Protein AF-B3T924-F1 (afdb_monomer)

Secondary structure (DSSP, 8-state):
-HHHHHHHHHHHHHHHHT----HHHHHHHHHHHHHHHHTHHHHHHHHHTSS-GGGHHHHHHHHHHHHHHHHHHHGGG-HHHHHHHHHHHHHHHHHHHHHHHHTTSGGG--HHHHHHHTHHHHHHHHHHHHHHTTT-TTHHHHHHHHHHHHHHHHHHHHHHHHHHHHTS--SS-HHHHHHHHHT-HHHHHHHHHHHHHHHHHHHHHHHTTS-TT-TTHHHHHHHHHHHHHHHHHHHHHHHHH--HHHHHHTS--

Mean predicted aligned error: 3.92 Å

Foldseek 3Di:
DQLVVLLLLLVLLCVVVVHDDDVLLSCLLSVLLVLVVVLVVVVLCVLVVVDDPVCVVVSVVCVVVSNVSSLVSQCSLDDVLSVLVVVLVVQLVQLSVLQSVCLVPVLPDDPVSPVSNLSNQLSSQLSSQLCSNSVDPDRSNLRSLLRSLLSSLLQLLVQLVVCLVVLARDPPHQLLVQCSVVVASLRSNVVSLVVSVVSLVRSVVSLVPDDPPRPCSVVSVVVSVVSNVSSVVSNVVSVVSVSRVSHSVRRDD

Nearest PDB structures (foldseek):
  3rmg-assembly1_B  TM=6.856E-01  e=8.624E-03  Bacteroides thetaiotaomicron
  3oyr-assembly1_A  TM=6.892E-01  e=1.115E-02  Caulobacter vibrioides
  3tc1-assembly1_B  TM=7.645E-01  e=4.209E-02  Helicobacter pylori NCTC 11637 = CCUG 17874 = ATCC 43504 = JCM 12093
  3tc1-assembly1_A  TM=6.439E-01  e=3.118E-02  Helicobacter pylori NCTC 11637 = CCUG 17874 = ATCC 43504 = JCM 12093
  4ry2-assembly1_B  TM=1.514E-01  e=4.686E+00  Acetivibrio thermocellus ATCC 27405

Radius of gyration: 18.97 Å; Cα contacts (8 Å, |Δi|>4): 339; chains: 1; bounding box: 40×40×53 Å

Organism: NCBI:txid455596

pLDDT: mean 93.23, std 6.84, range [60.03, 98.62]

Sequence (253 aa):
MTFPVFNALFDASTEYFHDDEDPKLREDIVDGHIIAIDLSEPMDRIVDKDEDLDYLDDYKLMNPYILKLARDKIAKGGEEVLKQFENGFKDARVGQYLDTKLKQNPTAITEKELDESYKKYRSVMGTAGSNMALSREPLGEVFRIGMGKASESVGCGNEIEDSIRDKAVKIPSWPLYYSLSTNDVRKGFELTMERSEMYLNDARKALERLPENFSHRAFLEFLFLTVEHYSEFWYKRLQKENIWSDLTSKLPK

Structure (mmCIF, N/CA/C/O backbone):
data_AF-B3T924-F1
#
_entry.id   AF-B3T924-F1
#
loop_
_atom_site.group_PDB
_atom_site.id
_atom_site.type_symbol
_atom_site.label_atom_id
_atom_site.label_alt_id
_atom_site.label_comp_id
_atom_site.label_asym_id
_atom_site.label_entity_id
_atom_site.label_seq_id
_atom_site.pdbx_PDB_ins_code
_atom_site.Cartn_x
_atom_site.Cartn_y
_atom_site.Cartn_z
_atom_site.occupancy
_atom_site.B_iso_or_equiv
_atom_site.auth_seq_id
_atom_site.auth_comp_id
_atom_site.auth_asym_id
_atom_site.auth_atom_id
_atom_site.pdbx_PDB_model_num
ATOM 1 N N . MET A 1 1 ? -5.867 4.339 -8.866 1.00 60.03 1 MET A N 1
ATOM 2 C CA . MET A 1 1 ? -4.768 5.329 -9.018 1.00 60.03 1 MET A CA 1
ATOM 3 C C . MET A 1 1 ? -3.471 4.709 -9.538 1.00 60.03 1 MET A C 1
ATOM 5 O O . MET A 1 1 ? -2.690 5.409 -10.162 1.00 60.03 1 MET A O 1
ATOM 9 N N . THR A 1 2 ? -3.247 3.413 -9.331 1.00 81.12 2 THR A N 1
ATOM 10 C CA . THR A 1 2 ? -1.964 2.737 -9.568 1.00 81.12 2 THR A CA 1
ATOM 11 C C . THR A 1 2 ? -1.528 2.664 -11.037 1.00 81.12 2 THR A C 1
ATOM 13 O O . THR A 1 2 ? -0.375 2.950 -11.342 1.00 81.12 2 THR A O 1
ATOM 16 N N . PHE A 1 3 ? -2.446 2.371 -11.964 1.00 87.62 3 PHE A N 1
ATOM 17 C CA . PHE A 1 3 ? -2.132 2.225 -13.394 1.00 87.62 3 PHE A CA 1
ATOM 18 C C . PHE A 1 3 ? -1.456 3.459 -14.039 1.00 87.62 3 PHE A C 1
ATOM 20 O O . PHE A 1 3 ? -0.371 3.304 -14.606 1.00 87.62 3 PHE A O 1
ATOM 27 N N . PRO A 1 4 ? -2.011 4.690 -13.954 1.00 89.88 4 PRO A N 1
ATOM 28 C CA . PRO A 1 4 ? -1.352 5.866 -14.530 1.00 89.88 4 PRO A CA 1
ATOM 29 C C . PRO A 1 4 ? -0.030 6.215 -13.831 1.00 89.88 4 PRO A C 1
ATOM 31 O O . PRO A 1 4 ? 0.886 6.701 -14.485 1.00 89.88 4 PRO A O 1
ATOM 34 N N . VAL A 1 5 ? 0.100 5.932 -12.528 1.00 94.19 5 VAL A N 1
ATOM 35 C CA . VAL A 1 5 ? 1.347 6.163 -11.780 1.00 94.19 5 VAL A CA 1
ATOM 36 C C . VAL A 1 5 ? 2.455 5.235 -12.265 1.00 94.19 5 VAL A C 1
ATOM 38 O O . VAL A 1 5 ? 3.567 5.692 -12.498 1.00 94.19 5 VAL A O 1
ATOM 41 N N . PHE A 1 6 ? 2.165 3.949 -12.456 1.00 96.94 6 PHE A N 1
ATOM 42 C CA . PHE A 1 6 ? 3.163 2.981 -12.911 1.00 96.94 6 PHE A CA 1
ATOM 43 C C . PHE A 1 6 ? 3.637 3.250 -14.338 1.00 96.94 6 PHE A C 1
ATOM 45 O O . PHE A 1 6 ? 4.838 3.195 -14.581 1.00 96.94 6 PHE A O 1
ATOM 52 N N . ASN A 1 7 ? 2.734 3.639 -15.244 1.00 96.31 7 ASN A N 1
ATOM 53 C CA . ASN A 1 7 ? 3.139 4.094 -16.576 1.00 96.31 7 ASN A CA 1
ATOM 54 C C . ASN A 1 7 ? 4.069 5.312 -16.487 1.00 96.31 7 ASN A C 1
ATOM 56 O O . ASN A 1 7 ? 5.156 5.276 -17.050 1.00 96.31 7 ASN A O 1
ATOM 60 N N . ALA A 1 8 ? 3.698 6.339 -15.715 1.00 95.81 8 ALA A N 1
ATOM 61 C CA . ALA A 1 8 ? 4.522 7.538 -15.562 1.00 95.81 8 ALA A CA 1
ATOM 62 C C . ALA A 1 8 ? 5.900 7.241 -14.946 1.00 95.81 8 ALA A C 1
ATOM 64 O O . ALA A 1 8 ? 6.899 7.800 -15.383 1.00 95.81 8 ALA A O 1
ATOM 65 N N . LEU A 1 9 ? 5.978 6.355 -13.946 1.00 96.94 9 LEU A N 1
ATOM 66 C CA . LEU A 1 9 ? 7.252 5.935 -13.352 1.00 96.94 9 LEU A CA 1
ATOM 67 C C . LEU A 1 9 ? 8.136 5.183 -14.352 1.00 96.94 9 LEU A C 1
ATOM 69 O O . LEU A 1 9 ? 9.344 5.417 -14.383 1.00 96.94 9 LEU A O 1
ATOM 73 N N . PHE A 1 10 ? 7.543 4.290 -15.148 1.00 97.81 10 PHE A N 1
ATOM 74 C CA . PHE A 1 10 ? 8.271 3.532 -16.159 1.00 97.81 10 PHE A CA 1
ATOM 75 C C . PHE A 1 10 ? 8.788 4.458 -17.260 1.00 97.81 10 PHE A C 1
ATOM 77 O O . PHE A 1 10 ? 9.986 4.470 -17.526 1.00 97.81 10 PHE A O 1
ATOM 84 N N . ASP A 1 11 ? 7.916 5.299 -17.819 1.00 96.50 11 ASP A N 1
ATOM 85 C CA . ASP A 1 11 ? 8.265 6.262 -18.868 1.00 96.50 11 ASP A CA 1
ATOM 86 C C . ASP A 1 11 ? 9.374 7.218 -18.390 1.00 96.50 11 ASP A C 1
ATOM 88 O O . ASP A 1 11 ? 10.369 7.424 -19.087 1.00 96.50 11 ASP A O 1
ATOM 92 N N . ALA A 1 12 ? 9.273 7.723 -17.155 1.00 96.00 12 ALA A N 1
ATOM 93 C CA . ALA A 1 12 ? 10.309 8.559 -16.550 1.00 96.00 12 ALA A CA 1
ATOM 94 C C . ALA A 1 12 ? 11.650 7.831 -16.389 1.00 96.00 12 ALA A C 1
ATOM 96 O O . ALA A 1 12 ? 12.714 8.438 -16.525 1.00 96.00 12 ALA A O 1
ATOM 97 N N . SER A 1 13 ? 11.613 6.534 -16.069 1.00 97.00 13 SER A N 1
ATOM 98 C CA . SER A 1 13 ? 12.821 5.721 -15.969 1.00 97.00 13 SER A CA 1
ATOM 99 C C . SER A 1 13 ? 13.455 5.485 -17.335 1.00 97.00 13 SER A C 1
ATOM 101 O O . SER A 1 13 ? 14.671 5.615 -17.452 1.00 97.00 13 SER A O 1
ATOM 103 N N . THR A 1 14 ? 12.662 5.130 -18.346 1.00 96.69 14 THR A N 1
ATOM 104 C CA . THR A 1 14 ? 13.125 4.934 -19.728 1.00 96.69 14 THR A CA 1
ATOM 105 C C . THR A 1 14 ? 13.798 6.202 -20.249 1.00 96.69 14 THR A C 1
ATOM 107 O O . THR A 1 14 ? 14.912 6.135 -20.767 1.00 96.69 14 THR A O 1
ATOM 110 N N . GLU A 1 15 ? 13.184 7.369 -20.026 1.00 96.12 15 GLU A N 1
ATOM 111 C CA . GLU A 1 15 ? 13.752 8.664 -20.415 1.00 96.12 15 GLU A CA 1
ATOM 112 C C . GLU A 1 15 ? 15.084 8.945 -19.703 1.00 96.12 15 GLU A C 1
ATOM 114 O O . GLU A 1 15 ? 16.066 9.321 -20.346 1.00 96.12 15 GLU A O 1
ATOM 119 N N . TYR A 1 16 ? 15.140 8.731 -18.384 1.00 96.38 16 TYR A N 1
ATOM 120 C CA . TYR A 1 16 ? 16.335 8.999 -17.582 1.00 96.38 16 TYR A CA 1
ATOM 121 C C . TYR A 1 16 ? 17.533 8.122 -17.969 1.00 96.38 16 TYR A C 1
ATOM 123 O O . TYR A 1 16 ? 18.660 8.615 -18.022 1.00 96.38 16 TYR A O 1
ATOM 131 N N . PHE A 1 17 ? 17.307 6.830 -18.226 1.00 96.25 17 PHE A N 1
ATOM 132 C CA . PHE A 1 17 ? 18.373 5.900 -18.612 1.00 96.25 17 PHE A CA 1
ATOM 133 C C . PHE A 1 17 ? 18.681 5.909 -20.113 1.00 96.25 17 PHE A C 1
ATOM 135 O O . PHE A 1 17 ? 19.625 5.238 -20.528 1.00 96.25 17 PHE A O 1
ATOM 142 N N . HIS A 1 18 ? 17.945 6.697 -20.906 1.00 95.38 18 HIS A N 1
ATOM 143 C CA . HIS A 1 18 ? 18.055 6.739 -22.364 1.00 95.38 18 HIS A CA 1
ATOM 144 C C . HIS A 1 18 ? 17.857 5.362 -23.014 1.00 95.38 18 HIS A C 1
ATOM 146 O O . HIS A 1 18 ? 18.567 5.009 -23.956 1.00 95.38 18 HIS A O 1
ATOM 152 N N . ASP A 1 19 ? 16.915 4.578 -22.488 1.00 95.19 19 ASP A N 1
ATOM 153 C CA . ASP A 1 19 ? 16.558 3.301 -23.099 1.00 95.19 19 ASP A CA 1
ATOM 154 C C . ASP A 1 19 ? 15.730 3.530 -24.370 1.00 95.19 19 ASP A C 1
ATOM 156 O O . ASP A 1 19 ? 15.009 4.524 -24.494 1.00 95.19 19 ASP A O 1
ATOM 160 N N . ASP A 1 20 ? 15.789 2.572 -25.293 1.00 93.81 20 ASP A N 1
ATOM 161 C CA . ASP A 1 20 ? 14.860 2.533 -26.417 1.00 93.81 20 ASP A CA 1
ATOM 162 C C . ASP A 1 20 ? 13.425 2.338 -25.906 1.00 93.81 20 ASP A C 1
ATOM 164 O O . ASP A 1 20 ? 13.170 1.569 -24.972 1.00 93.81 20 ASP A O 1
ATOM 168 N N . GLU A 1 21 ? 12.466 3.013 -26.541 1.00 91.44 21 GLU A N 1
ATOM 169 C CA . GLU A 1 21 ? 11.057 2.807 -26.228 1.00 91.44 21 GLU A CA 1
ATOM 170 C C . GLU A 1 21 ? 10.650 1.364 -26.555 1.00 91.44 21 GLU A C 1
ATOM 172 O O . GLU A 1 21 ? 10.608 0.955 -27.718 1.00 91.44 21 GLU A O 1
ATOM 177 N N . ASP A 1 22 ? 10.281 0.607 -25.522 1.00 95.00 22 ASP A N 1
ATOM 178 C CA . ASP A 1 22 ? 9.656 -0.707 -25.650 1.00 95.00 22 ASP A CA 1
ATOM 179 C C . ASP A 1 22 ? 8.257 -0.676 -25.011 1.00 95.00 22 ASP A C 1
ATOM 181 O O . ASP A 1 22 ? 8.082 -0.989 -23.824 1.00 95.00 22 ASP A O 1
ATOM 185 N N . PRO A 1 23 ? 7.222 -0.297 -25.790 1.00 95.69 23 PRO A N 1
ATOM 186 C CA . PRO A 1 23 ? 5.853 -0.243 -25.297 1.00 95.69 23 PRO A CA 1
ATOM 187 C C . PRO A 1 23 ? 5.360 -1.589 -24.768 1.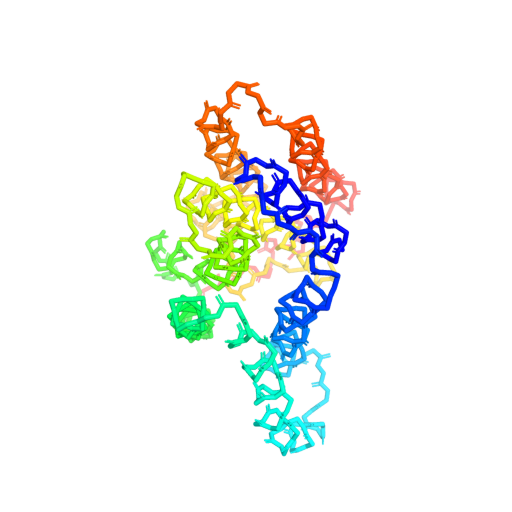00 95.69 23 PRO A C 1
ATOM 189 O O . PRO A 1 23 ? 4.501 -1.607 -23.884 1.00 95.69 23 PRO A O 1
ATOM 192 N N . LYS A 1 24 ? 5.884 -2.707 -25.295 1.00 97.62 24 LYS A N 1
ATOM 193 C CA . LYS A 1 24 ? 5.437 -4.035 -24.883 1.00 97.62 24 LYS A CA 1
ATOM 194 C C . LYS A 1 24 ? 6.033 -4.423 -23.540 1.00 97.62 24 LYS A C 1
ATOM 196 O O . LYS A 1 24 ? 5.309 -4.945 -22.695 1.00 97.62 24 LYS A O 1
ATOM 201 N N . LEU A 1 25 ? 7.313 -4.128 -23.321 1.00 97.94 25 LEU A N 1
ATOM 202 C CA . LEU A 1 25 ? 7.944 -4.316 -22.020 1.00 97.94 25 LEU A CA 1
ATOM 203 C C . LEU A 1 25 ? 7.253 -3.472 -20.946 1.00 97.94 25 LEU A C 1
ATOM 205 O O . LEU A 1 25 ? 6.949 -3.994 -19.875 1.00 97.94 25 LEU A O 1
ATOM 209 N N . ARG A 1 26 ? 6.948 -2.201 -21.241 1.00 97.62 26 ARG A N 1
ATOM 210 C CA . ARG A 1 26 ? 6.182 -1.344 -20.325 1.00 97.62 26 ARG A CA 1
ATOM 211 C C . ARG A 1 26 ? 4.833 -1.966 -19.975 1.00 97.62 26 ARG A C 1
ATOM 213 O O . ARG A 1 26 ? 4.515 -2.090 -18.797 1.00 97.62 26 ARG A O 1
ATOM 220 N N . GLU A 1 27 ? 4.056 -2.363 -20.986 1.00 97.81 27 GLU A N 1
ATOM 221 C CA . GLU A 1 27 ? 2.753 -3.014 -20.798 1.00 97.81 27 GLU A CA 1
ATOM 222 C C . GLU A 1 27 ? 2.885 -4.263 -19.918 1.00 97.81 27 GLU A C 1
ATOM 224 O O . GLU A 1 27 ? 2.158 -4.410 -18.941 1.00 97.81 27 GLU A O 1
ATOM 229 N N . ASP A 1 28 ? 3.841 -5.147 -20.210 1.00 98.19 28 ASP A N 1
ATOM 230 C CA . ASP A 1 28 ? 4.028 -6.373 -19.438 1.00 98.19 28 ASP A CA 1
ATOM 231 C C . ASP A 1 28 ? 4.411 -6.082 -17.980 1.00 98.19 28 ASP A C 1
ATOM 233 O O . ASP A 1 28 ? 3.836 -6.676 -17.069 1.00 98.19 28 ASP A O 1
ATOM 237 N N . ILE A 1 29 ? 5.313 -5.134 -17.727 1.00 98.12 29 ILE A N 1
ATOM 238 C CA . ILE A 1 29 ? 5.737 -4.797 -16.364 1.00 98.12 29 ILE A CA 1
ATOM 239 C C . ILE A 1 29 ? 4.610 -4.133 -15.572 1.00 98.12 29 ILE A C 1
ATOM 241 O O . ILE A 1 29 ? 4.337 -4.549 -14.443 1.00 98.12 29 ILE A O 1
ATOM 245 N N . VAL A 1 30 ? 3.935 -3.140 -16.153 1.00 97.81 30 VAL A N 1
ATOM 246 C CA . VAL A 1 30 ? 2.827 -2.438 -15.496 1.00 97.81 30 VAL A CA 1
ATOM 247 C C . VAL A 1 30 ? 1.677 -3.406 -15.225 1.00 97.81 30 VAL A C 1
ATOM 249 O O . VAL A 1 30 ? 1.266 -3.546 -14.072 1.00 97.81 30 VAL A O 1
ATOM 252 N N . ASP A 1 31 ? 1.200 -4.123 -16.243 1.00 96.88 31 ASP A N 1
ATOM 253 C CA . ASP A 1 31 ? 0.077 -5.053 -16.100 1.00 96.88 31 ASP A CA 1
ATOM 254 C C . ASP A 1 31 ? 0.396 -6.172 -15.116 1.00 96.88 31 ASP A C 1
ATOM 256 O O . ASP A 1 31 ? -0.455 -6.555 -14.319 1.00 96.88 31 ASP A O 1
ATOM 260 N N . GLY A 1 32 ? 1.619 -6.706 -15.152 1.00 96.94 32 GLY A N 1
ATOM 261 C CA . GLY A 1 32 ? 2.029 -7.778 -14.255 1.00 96.94 32 GLY A CA 1
ATOM 262 C C . GLY A 1 32 ? 1.889 -7.382 -12.783 1.00 96.94 32 GLY A C 1
ATOM 263 O O . GLY A 1 32 ? 1.343 -8.151 -11.990 1.00 96.94 32 GLY A O 1
ATOM 264 N N . HIS A 1 33 ? 2.308 -6.164 -12.421 1.00 96.50 33 HIS A N 1
ATOM 265 C CA . HIS A 1 33 ? 2.125 -5.650 -11.059 1.00 96.50 33 HIS A CA 1
ATOM 266 C C . HIS A 1 33 ? 0.673 -5.312 -10.742 1.00 96.50 33 HIS A C 1
ATOM 268 O O . HIS A 1 33 ? 0.228 -5.617 -9.641 1.00 96.50 33 HIS A O 1
ATOM 274 N N . ILE A 1 34 ? -0.080 -4.736 -11.682 1.00 95.12 34 ILE A N 1
ATOM 275 C CA . ILE A 1 34 ? -1.506 -4.436 -11.478 1.00 95.12 34 ILE A CA 1
ATOM 276 C C . ILE A 1 34 ? -2.293 -5.718 -11.207 1.00 95.12 34 ILE A C 1
ATOM 278 O O . ILE A 1 34 ? -2.992 -5.795 -10.206 1.00 95.12 34 ILE A O 1
ATOM 282 N N . ILE A 1 35 ? -2.086 -6.767 -12.008 1.00 93.44 35 ILE A N 1
ATOM 283 C CA . ILE A 1 35 ? -2.708 -8.079 -11.793 1.00 93.44 35 ILE A CA 1
ATOM 284 C C . ILE A 1 35 ? -2.365 -8.621 -10.398 1.00 93.44 35 ILE A C 1
ATOM 286 O O . ILE A 1 35 ? -3.243 -9.114 -9.694 1.00 93.44 35 ILE A O 1
ATOM 290 N N . ALA A 1 36 ? -1.099 -8.547 -9.978 1.00 91.50 36 ALA A N 1
ATOM 291 C CA . ALA A 1 36 ? -0.693 -9.045 -8.665 1.00 91.50 36 ALA A CA 1
ATOM 292 C C . ALA A 1 36 ? -1.311 -8.248 -7.501 1.00 91.50 36 ALA A C 1
ATOM 294 O O . ALA A 1 36 ? -1.650 -8.838 -6.474 1.00 91.50 36 ALA A O 1
ATOM 295 N N . ILE A 1 37 ? -1.455 -6.931 -7.661 1.00 89.75 37 ILE A N 1
ATOM 296 C CA . ILE A 1 37 ? -2.087 -6.039 -6.684 1.00 89.75 37 ILE A CA 1
ATOM 297 C C . ILE A 1 37 ? -3.586 -6.324 -6.602 1.00 89.75 37 ILE A C 1
ATOM 299 O O . ILE A 1 37 ? -4.094 -6.567 -5.510 1.00 89.75 37 ILE A O 1
ATOM 303 N N . ASP A 1 38 ? -4.274 -6.385 -7.738 1.00 86.69 38 ASP A N 1
ATOM 304 C CA . ASP A 1 38 ? -5.719 -6.617 -7.802 1.00 86.69 38 ASP A CA 1
ATOM 305 C C . ASP A 1 38 ? -6.097 -8.012 -7.282 1.00 86.69 38 ASP A C 1
ATOM 307 O O . ASP A 1 38 ? -7.174 -8.203 -6.730 1.00 86.69 38 ASP A O 1
ATOM 311 N N . LEU A 1 39 ? -5.198 -8.998 -7.380 1.00 83.44 39 LEU A N 1
ATOM 312 C CA . LEU A 1 39 ? -5.382 -10.305 -6.739 1.00 83.44 39 LEU A CA 1
ATOM 313 C C . LEU A 1 39 ? -5.341 -10.262 -5.205 1.00 83.44 39 LEU A C 1
ATOM 315 O O . LEU A 1 39 ? -5.860 -11.172 -4.554 1.00 83.44 39 LEU A O 1
ATOM 319 N N . SER A 1 40 ? -4.670 -9.269 -4.621 1.00 77.19 40 SER A N 1
ATOM 320 C CA . SER A 1 40 ? -4.494 -9.185 -3.169 1.00 77.19 40 SER A CA 1
ATOM 321 C C . SER A 1 40 ? -5.764 -8.724 -2.450 1.00 77.19 40 SER A C 1
ATOM 323 O O . SER A 1 40 ? -6.037 -9.202 -1.351 1.00 77.19 40 SER A O 1
ATOM 325 N N . GLU A 1 41 ? -6.576 -7.878 -3.087 1.00 75.62 41 GLU A N 1
ATOM 326 C CA . GLU A 1 41 ? -7.759 -7.261 -2.480 1.00 75.62 41 GLU A CA 1
ATOM 327 C C . GLU A 1 41 ? -8.909 -8.257 -2.222 1.00 75.62 41 GLU A C 1
ATOM 329 O O . GLU A 1 41 ? -9.355 -8.336 -1.077 1.00 75.62 41 GLU A O 1
ATOM 334 N N . PRO A 1 42 ? -9.367 -9.090 -3.182 1.00 74.50 42 PRO A N 1
ATOM 335 C CA . PRO A 1 42 ? -10.415 -10.079 -2.909 1.00 74.50 42 PRO A CA 1
ATOM 336 C C . PRO A 1 42 ? -10.008 -11.083 -1.828 1.00 74.50 42 PRO A C 1
ATOM 338 O O . PRO A 1 42 ? -10.816 -11.502 -1.002 1.00 74.50 42 PRO A O 1
ATOM 341 N N . MET A 1 43 ? -8.723 -11.445 -1.788 1.00 70.06 43 MET A N 1
ATOM 342 C CA . MET A 1 43 ? -8.201 -12.336 -0.755 1.00 70.06 43 MET A CA 1
ATOM 343 C C . MET A 1 43 ? -8.241 -11.697 0.634 1.00 70.06 43 MET A C 1
ATOM 345 O O . MET A 1 43 ? -8.565 -12.392 1.597 1.00 70.06 43 MET A O 1
ATOM 349 N N . ASP A 1 44 ? -7.934 -10.403 0.742 1.00 74.25 44 ASP A N 1
ATOM 350 C CA . ASP A 1 44 ? -8.055 -9.649 1.993 1.00 74.25 44 ASP A CA 1
ATOM 351 C C . ASP A 1 44 ? -9.524 -9.558 2.431 1.00 74.25 44 ASP A C 1
ATOM 353 O O . ASP A 1 44 ? -9.850 -9.911 3.561 1.00 74.25 44 ASP A O 1
ATOM 357 N N . ARG A 1 45 ? -10.437 -9.233 1.504 1.00 73.81 45 ARG A N 1
ATOM 358 C CA . ARG A 1 45 ? -11.883 -9.120 1.769 1.00 73.81 45 ARG A CA 1
ATOM 359 C C . ARG A 1 45 ? -12.511 -10.426 2.251 1.00 73.81 45 ARG A C 1
ATOM 361 O O . ARG A 1 45 ? -13.327 -10.408 3.170 1.00 73.81 45 ARG A O 1
ATOM 368 N N . ILE A 1 46 ? -12.120 -11.573 1.695 1.00 71.94 46 ILE A N 1
ATOM 369 C CA . ILE A 1 46 ? -12.616 -12.875 2.171 1.00 71.94 46 ILE A CA 1
ATOM 370 C C . ILE A 1 46 ? -12.063 -13.205 3.564 1.00 71.94 46 ILE A C 1
ATOM 372 O O . ILE A 1 46 ? -12.790 -13.729 4.411 1.00 71.94 46 ILE A O 1
ATOM 376 N N . VAL A 1 47 ? -10.790 -12.890 3.831 1.00 73.19 47 VAL A N 1
ATOM 377 C CA . VAL A 1 47 ? -10.186 -13.074 5.165 1.00 73.19 47 VAL A CA 1
ATOM 378 C C . VAL A 1 47 ? -10.865 -12.175 6.204 1.00 73.19 47 VAL A C 1
ATOM 380 O O . VAL A 1 47 ? -11.127 -12.631 7.321 1.00 73.19 47 VAL A O 1
ATOM 383 N N . ASP A 1 48 ? -11.222 -10.952 5.814 1.00 69.94 48 ASP A N 1
ATOM 384 C CA . ASP A 1 48 ? -11.916 -9.971 6.652 1.00 69.94 48 ASP A CA 1
ATOM 385 C C . ASP A 1 48 ? -13.432 -10.217 6.752 1.00 69.94 48 ASP A C 1
ATOM 387 O O . ASP A 1 48 ? -14.092 -9.620 7.602 1.00 69.94 48 ASP A O 1
ATOM 391 N N . LYS A 1 49 ? -13.958 -11.205 6.008 1.00 73.06 49 LYS A N 1
ATOM 392 C CA . LYS A 1 49 ? -15.386 -11.580 5.926 1.00 73.06 49 LYS A CA 1
ATOM 393 C C . LYS A 1 49 ? -16.280 -10.482 5.338 1.00 73.06 49 LYS A C 1
ATOM 395 O O . LYS A 1 49 ? -17.479 -10.449 5.613 1.00 73.06 49 LYS A O 1
ATOM 400 N N . ASP A 1 50 ? -15.695 -9.626 4.508 1.00 68.88 50 ASP A N 1
ATOM 401 C CA . ASP A 1 50 ? -16.381 -8.582 3.743 1.00 68.88 50 ASP A CA 1
ATOM 402 C C . ASP A 1 50 ? -16.994 -9.121 2.437 1.00 68.88 50 ASP A C 1
ATOM 404 O O . ASP A 1 50 ? -17.795 -8.447 1.785 1.00 68.88 50 ASP A O 1
ATOM 408 N N . GLU A 1 51 ? -16.604 -10.328 2.029 1.00 72.88 51 GLU A N 1
ATOM 409 C CA . GLU A 1 51 ? -17.088 -11.033 0.842 1.00 72.88 51 GLU A CA 1
ATOM 410 C C . GLU A 1 51 ? -17.497 -12.468 1.196 1.00 72.88 51 GLU A C 1
ATOM 412 O O . GLU A 1 51 ? -17.023 -13.034 2.186 1.00 72.88 51 GLU A O 1
ATOM 417 N N . ASP A 1 52 ? -18.422 -13.038 0.417 1.00 71.62 52 ASP A N 1
ATOM 418 C CA . ASP A 1 52 ? -18.994 -14.351 0.714 1.00 71.62 52 ASP A CA 1
ATOM 419 C C . ASP A 1 52 ? -17.921 -15.449 0.657 1.00 71.62 52 ASP A C 1
ATOM 421 O O . ASP A 1 52 ? -17.120 -15.525 -0.280 1.00 71.62 52 ASP A O 1
ATOM 425 N N . LEU A 1 53 ? -17.942 -16.333 1.657 1.00 77.12 53 LEU A N 1
ATOM 426 C CA . LEU A 1 53 ? -17.079 -17.509 1.706 1.00 77.12 53 LEU A CA 1
ATOM 427 C C . LEU A 1 53 ? -17.325 -18.437 0.511 1.00 77.12 53 LEU A C 1
ATOM 429 O O . LEU A 1 53 ? -16.413 -19.178 0.145 1.00 77.12 53 LEU A O 1
ATOM 433 N N . ASP A 1 54 ? -18.501 -18.363 -0.115 1.00 81.81 54 ASP A N 1
A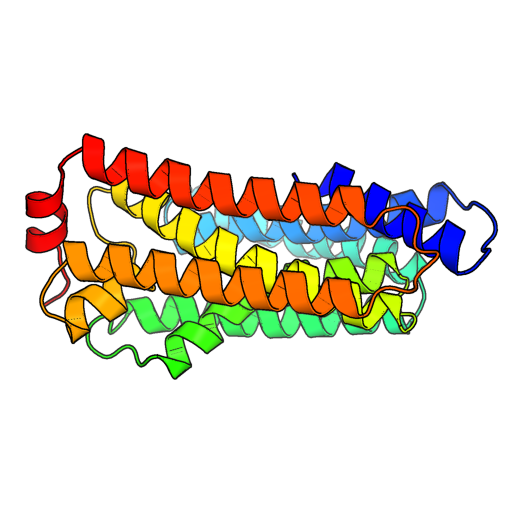TOM 434 C CA . ASP A 1 54 ? -18.850 -19.128 -1.313 1.00 81.81 54 ASP A CA 1
ATOM 435 C C . ASP A 1 54 ? -17.896 -18.863 -2.496 1.00 81.81 54 ASP A C 1
ATOM 437 O O . ASP A 1 54 ? -17.653 -19.765 -3.297 1.00 81.81 54 ASP A O 1
ATOM 441 N N . TYR A 1 55 ? -17.269 -17.681 -2.579 1.00 78.12 55 TYR A N 1
ATOM 442 C CA . TYR A 1 55 ? -16.285 -17.374 -3.629 1.00 78.12 55 TYR A CA 1
ATOM 443 C C . TYR A 1 55 ? -14.871 -17.888 -3.321 1.00 78.12 55 TYR A C 1
ATOM 445 O O . TYR A 1 55 ? -14.005 -17.908 -4.200 1.00 78.12 55 TYR A O 1
ATOM 453 N N . LEU A 1 56 ? -14.590 -18.312 -2.082 1.00 77.31 56 LEU A N 1
ATOM 454 C CA . LEU A 1 56 ? -13.234 -18.653 -1.642 1.00 77.31 56 LEU A CA 1
ATOM 455 C C . LEU A 1 56 ? -12.613 -19.791 -2.461 1.00 77.31 56 LEU A C 1
ATOM 457 O O . LEU A 1 56 ? -11.404 -19.781 -2.712 1.00 77.31 56 LEU A O 1
ATOM 461 N N . ASP A 1 57 ? -13.410 -20.777 -2.861 1.00 81.50 57 ASP A N 1
ATOM 462 C CA . ASP A 1 57 ? -12.911 -21.914 -3.633 1.00 81.50 57 ASP A CA 1
ATOM 463 C C . ASP A 1 57 ? -12.598 -21.529 -5.086 1.00 81.50 57 ASP A C 1
ATOM 465 O O . ASP A 1 57 ? -11.566 -21.958 -5.613 1.00 81.50 57 ASP A O 1
ATOM 469 N N . ASP A 1 58 ? -13.388 -20.634 -5.684 1.00 82.81 58 ASP A N 1
ATOM 470 C CA . ASP A 1 58 ? -13.113 -20.072 -7.010 1.00 82.81 58 ASP A CA 1
ATOM 471 C C . ASP A 1 58 ? -11.808 -19.263 -7.002 1.00 82.81 58 ASP A C 1
ATOM 473 O O . ASP A 1 58 ? -10.928 -19.476 -7.843 1.00 82.81 58 ASP A O 1
ATOM 477 N N . TYR A 1 59 ? -11.610 -18.407 -5.992 1.00 79.69 59 TYR A N 1
ATOM 478 C CA . TYR A 1 59 ? -10.361 -17.659 -5.838 1.00 79.69 59 TYR A CA 1
ATOM 479 C C . TYR A 1 59 ? -9.164 -18.580 -5.598 1.00 79.69 59 TYR A C 1
ATOM 481 O O . TYR A 1 59 ? -8.131 -18.431 -6.251 1.00 79.69 59 TYR A O 1
ATOM 489 N N . LYS A 1 60 ? -9.274 -19.585 -4.719 1.00 80.81 60 LYS A N 1
ATOM 490 C CA . LYS A 1 60 ? -8.194 -20.570 -4.517 1.00 80.81 60 LYS A CA 1
ATOM 491 C C . LYS A 1 60 ? -7.828 -21.297 -5.808 1.00 80.81 60 LYS A C 1
ATOM 493 O O . LYS A 1 60 ? -6.648 -21.587 -6.014 1.00 80.81 60 LYS A O 1
ATOM 498 N N . LEU A 1 61 ? -8.814 -21.594 -6.655 1.00 84.69 61 LEU A N 1
ATOM 499 C CA . LEU A 1 61 ? -8.596 -22.256 -7.933 1.00 84.69 61 LEU A CA 1
ATOM 500 C C . LEU A 1 61 ? -7.911 -21.327 -8.943 1.00 84.69 61 LEU A C 1
ATOM 502 O O . LEU A 1 61 ? -6.963 -21.751 -9.602 1.00 84.69 61 LEU A O 1
ATOM 506 N N . MET A 1 62 ? -8.362 -20.076 -9.065 1.00 85.06 62 MET A N 1
ATOM 507 C CA . MET A 1 62 ? -7.890 -19.128 -10.082 1.00 85.06 62 MET A CA 1
ATOM 508 C C . MET A 1 62 ? -6.565 -18.447 -9.714 1.00 85.06 62 MET A C 1
ATOM 510 O O . MET A 1 62 ? -5.717 -18.239 -10.586 1.00 85.06 62 MET A O 1
ATOM 514 N N . ASN A 1 63 ? -6.344 -18.142 -8.434 1.00 84.56 63 ASN A N 1
ATOM 515 C CA . ASN A 1 63 ? -5.203 -17.349 -7.969 1.00 84.56 63 ASN A CA 1
ATOM 516 C C . ASN A 1 63 ? -3.836 -17.893 -8.400 1.00 84.56 63 ASN A C 1
ATOM 518 O O . ASN A 1 63 ? -3.014 -17.092 -8.847 1.00 84.56 63 ASN A O 1
ATOM 522 N N . PRO A 1 64 ? -3.543 -19.209 -8.337 1.00 87.44 64 PRO A N 1
ATOM 523 C CA . PRO A 1 64 ? -2.260 -19.727 -8.804 1.00 87.44 64 PRO A CA 1
ATOM 524 C C . PRO A 1 64 ? -2.006 -19.436 -10.288 1.00 87.44 64 PRO A C 1
ATOM 526 O O . PRO A 1 64 ? -0.872 -19.140 -10.666 1.00 87.44 64 PRO A O 1
ATOM 529 N N . TYR A 1 65 ? -3.049 -19.488 -11.122 1.00 90.19 65 TYR A N 1
ATOM 530 C CA . TYR A 1 65 ? -2.948 -19.221 -12.556 1.00 90.19 65 TYR A CA 1
ATOM 531 C C . TYR A 1 65 ? -2.787 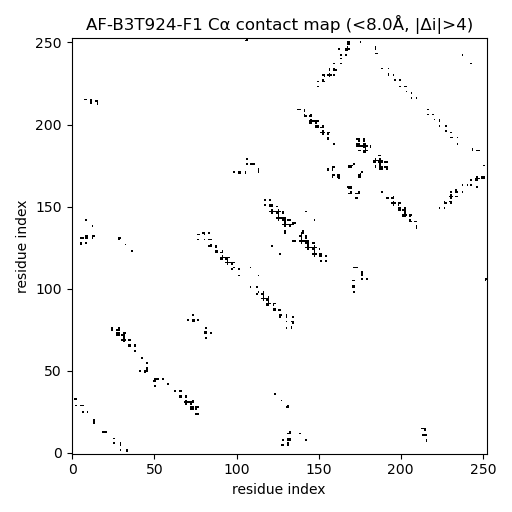-17.732 -12.841 1.00 90.19 65 TYR A C 1
ATOM 533 O O . TYR A 1 65 ? -1.898 -17.356 -13.601 1.00 90.19 65 TYR A O 1
ATOM 541 N N . ILE A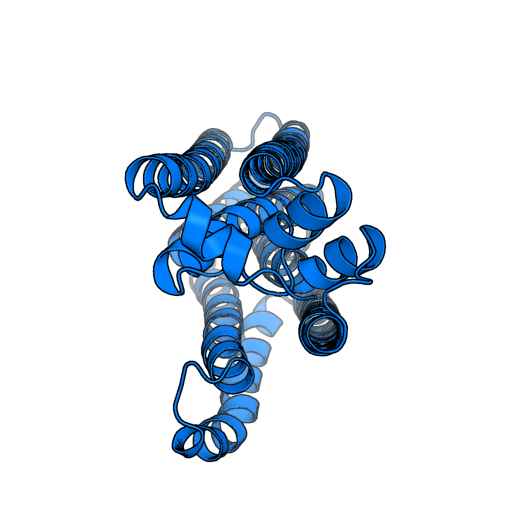 1 66 ? -3.587 -16.877 -12.202 1.00 91.12 66 ILE A N 1
ATOM 542 C CA . ILE A 1 66 ? -3.499 -15.426 -12.404 1.00 91.12 66 ILE A CA 1
ATOM 543 C C . ILE A 1 66 ? -2.166 -14.891 -11.859 1.00 91.12 66 ILE A C 1
ATOM 545 O O . ILE A 1 66 ? -1.491 -14.110 -12.525 1.00 91.12 66 ILE A O 1
ATOM 549 N N . LEU A 1 67 ? -1.708 -15.384 -10.704 1.00 91.88 67 LEU A N 1
ATOM 550 C CA . LEU A 1 67 ? -0.404 -15.013 -10.156 1.00 91.88 67 LEU A CA 1
ATOM 551 C C . LEU A 1 67 ? 0.745 -15.505 -11.045 1.00 91.88 67 LEU A C 1
ATOM 553 O O . LEU A 1 67 ? 1.773 -14.840 -11.152 1.00 91.88 67 LEU A O 1
ATOM 557 N N . LYS A 1 68 ? 0.588 -16.656 -11.711 1.00 95.31 68 LYS A N 1
ATOM 558 C CA . LYS A 1 68 ? 1.543 -17.091 -12.734 1.00 95.31 68 LYS A CA 1
ATOM 559 C C . LYS A 1 68 ? 1.569 -16.121 -13.920 1.00 95.31 68 LYS A C 1
ATOM 561 O O . LYS A 1 68 ? 2.658 -15.756 -14.341 1.00 95.31 68 LYS A O 1
ATOM 566 N N . LEU A 1 69 ? 0.416 -15.657 -14.409 1.00 96.44 69 LEU A N 1
ATOM 567 C CA . LEU A 1 69 ? 0.363 -14.653 -15.481 1.00 96.44 69 LEU A CA 1
ATOM 568 C C . LEU A 1 69 ? 1.081 -13.357 -15.083 1.00 96.44 69 LEU A C 1
ATOM 570 O O . LEU A 1 69 ? 1.863 -12.832 -15.872 1.00 96.44 69 LEU A O 1
ATOM 574 N N . ALA A 1 70 ? 0.872 -12.884 -13.850 1.00 96.38 70 ALA A N 1
ATOM 575 C CA . ALA A 1 70 ? 1.594 -11.735 -13.308 1.00 96.38 70 ALA A CA 1
ATOM 576 C C . ALA A 1 70 ? 3.114 -11.963 -13.309 1.00 96.38 70 ALA A C 1
ATOM 578 O O . ALA A 1 70 ? 3.861 -11.133 -13.820 1.00 96.38 70 ALA A O 1
ATOM 579 N N . ARG A 1 71 ? 3.583 -13.116 -12.811 1.00 97.56 71 ARG A N 1
ATOM 580 C CA . ARG A 1 71 ? 5.012 -13.480 -12.813 1.00 97.56 71 ARG A CA 1
ATOM 581 C C . ARG A 1 71 ? 5.602 -13.547 -14.214 1.00 97.56 71 ARG A C 1
ATOM 583 O O . ARG A 1 71 ? 6.675 -12.999 -14.434 1.00 97.56 71 ARG A O 1
ATOM 590 N N . ASP A 1 72 ? 4.913 -14.203 -15.143 1.00 98.19 72 ASP A N 1
ATOM 591 C CA . ASP A 1 72 ? 5.380 -14.389 -16.520 1.00 98.19 72 ASP A CA 1
ATOM 592 C C . ASP A 1 72 ? 5.546 -13.036 -17.237 1.00 98.19 72 ASP A C 1
ATOM 594 O O . ASP A 1 72 ? 6.483 -12.857 -18.019 1.00 98.19 72 ASP A O 1
ATOM 598 N N . LYS A 1 73 ? 4.664 -12.076 -16.930 1.00 98.44 73 LYS A N 1
ATOM 599 C CA . LYS A 1 73 ? 4.738 -10.680 -17.374 1.00 98.44 73 LYS A CA 1
ATOM 600 C C . LYS A 1 73 ? 5.879 -9.908 -16.701 1.00 98.44 73 LYS A C 1
ATOM 602 O O . LYS A 1 73 ? 6.730 -9.353 -17.388 1.00 98.44 73 LYS A O 1
ATOM 607 N N . ILE A 1 74 ? 5.973 -9.941 -15.370 1.00 98.25 74 ILE A N 1
ATOM 608 C CA . ILE A 1 74 ? 7.032 -9.249 -14.611 1.00 98.25 74 ILE A CA 1
ATOM 609 C C . ILE A 1 74 ? 8.429 -9.765 -14.994 1.00 98.25 74 ILE A C 1
ATOM 611 O O . ILE A 1 74 ? 9.377 -8.988 -15.095 1.00 98.25 74 ILE A O 1
ATOM 615 N N . ALA A 1 75 ? 8.562 -11.064 -15.272 1.00 98.12 75 ALA A N 1
ATOM 616 C CA . ALA A 1 75 ? 9.815 -11.690 -15.689 1.00 98.12 75 ALA A CA 1
ATOM 617 C C . ALA A 1 75 ? 10.380 -11.128 -17.004 1.00 98.12 75 ALA A C 1
ATOM 619 O O . ALA A 1 75 ? 11.574 -11.283 -17.264 1.00 98.12 75 ALA A O 1
ATOM 620 N N . LYS A 1 76 ? 9.563 -10.448 -17.824 1.00 98.25 76 LYS A N 1
ATOM 621 C CA . LYS A 1 76 ? 10.030 -9.765 -19.041 1.00 98.25 76 LYS A CA 1
ATOM 622 C C . LYS A 1 76 ? 11.010 -8.631 -18.743 1.00 98.25 76 LYS A C 1
ATOM 624 O O . LYS A 1 76 ? 11.866 -8.362 -19.575 1.00 98.25 76 LYS A O 1
ATOM 629 N N . GLY A 1 77 ? 10.951 -8.044 -17.546 1.00 96.62 77 GLY A N 1
ATOM 630 C CA . GLY A 1 77 ? 11.901 -7.033 -17.070 1.00 96.62 77 GLY A CA 1
ATOM 631 C C . GLY A 1 77 ? 13.249 -7.590 -16.614 1.00 96.62 77 GLY A C 1
ATOM 632 O O . GLY A 1 77 ? 14.139 -6.816 -16.277 1.00 96.62 77 GLY A O 1
ATOM 633 N N . GLY A 1 78 ? 13.416 -8.915 -16.602 1.00 97.50 78 GLY A N 1
ATOM 634 C CA . GLY A 1 78 ? 14.650 -9.586 -16.207 1.00 97.50 78 GLY A CA 1
ATOM 635 C C . GLY A 1 78 ? 14.581 -10.268 -14.839 1.00 97.50 78 GLY A C 1
ATOM 636 O O . GLY A 1 78 ? 13.618 -10.143 -14.080 1.00 97.50 78 GLY A O 1
ATOM 637 N N . GLU A 1 79 ? 15.635 -11.025 -14.531 1.00 97.38 79 GLU A N 1
ATOM 638 C CA . GLU A 1 79 ? 15.700 -11.878 -13.338 1.00 97.38 79 GLU A CA 1
ATOM 639 C C . GLU A 1 79 ? 15.628 -11.074 -12.034 1.00 97.38 79 GLU A C 1
ATOM 641 O O . GLU A 1 79 ? 14.900 -11.454 -11.117 1.00 97.38 79 GLU A O 1
ATOM 646 N N . GLU A 1 80 ? 16.334 -9.942 -11.953 1.00 97.12 80 GLU A N 1
ATOM 647 C CA . GLU A 1 80 ? 16.329 -9.117 -10.741 1.00 97.12 80 GLU A CA 1
ATOM 648 C C . GLU A 1 80 ? 14.951 -8.483 -10.498 1.00 97.12 80 GLU A C 1
ATOM 650 O O . GLU A 1 80 ? 14.478 -8.492 -9.366 1.00 97.12 80 GLU A O 1
ATOM 655 N N . VAL A 1 81 ? 14.247 -8.054 -11.551 1.00 98.12 81 VAL A N 1
ATOM 656 C CA . VAL A 1 81 ? 12.879 -7.517 -11.454 1.00 98.12 81 VAL A CA 1
ATOM 657 C C . VAL A 1 81 ? 11.917 -8.566 -10.888 1.00 98.12 81 VAL A C 1
ATOM 659 O O . VAL A 1 81 ? 11.170 -8.292 -9.941 1.00 98.12 81 VAL A O 1
ATOM 662 N N . LEU A 1 82 ? 11.962 -9.798 -11.409 1.00 98.19 82 LEU A N 1
ATOM 663 C CA . LEU A 1 82 ? 11.153 -10.903 -10.887 1.00 98.19 82 LEU A CA 1
ATOM 664 C C . LEU A 1 82 ? 11.522 -11.238 -9.436 1.00 98.19 82 LEU A C 1
ATOM 666 O O . LEU A 1 82 ? 10.648 -11.462 -8.601 1.00 98.19 82 LEU A O 1
ATOM 670 N N . LYS A 1 83 ? 12.812 -11.252 -9.110 1.00 97.50 83 LYS A N 1
ATOM 671 C CA . LYS A 1 83 ? 13.293 -11.531 -7.756 1.00 97.50 83 LYS A CA 1
ATOM 672 C C . LYS A 1 83 ? 12.842 -10.468 -6.754 1.00 97.50 83 LYS A C 1
ATOM 674 O O . LYS A 1 83 ? 12.421 -10.827 -5.654 1.00 97.50 83 LYS A O 1
ATOM 679 N N . GLN A 1 84 ? 12.883 -9.187 -7.123 1.00 95.81 84 GLN A N 1
ATOM 680 C CA . GLN A 1 84 ? 12.341 -8.103 -6.302 1.00 95.81 84 GLN A CA 1
ATOM 681 C C . GLN A 1 84 ? 10.844 -8.307 -6.061 1.00 95.81 84 GLN A C 1
ATOM 683 O O . GLN A 1 84 ? 10.410 -8.240 -4.909 1.00 95.81 84 GLN A O 1
ATOM 688 N N . PHE A 1 85 ? 10.080 -8.653 -7.106 1.00 96.56 85 PHE A N 1
ATOM 689 C CA . PHE A 1 85 ? 8.663 -9.012 -6.988 1.00 96.56 85 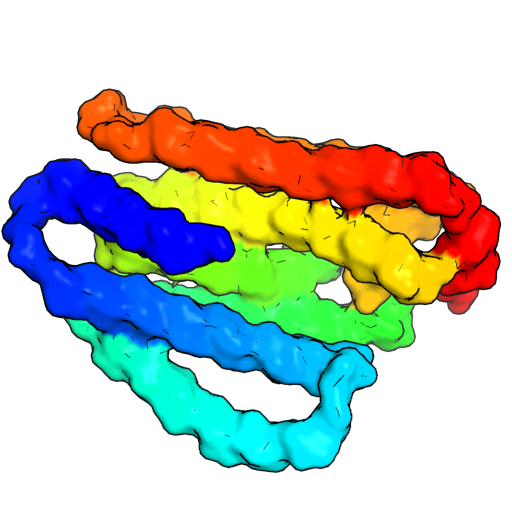PHE A CA 1
ATOM 690 C C . PHE A 1 85 ? 8.428 -10.157 -5.994 1.00 96.56 85 PHE A C 1
ATOM 692 O O . PHE A 1 85 ? 7.644 -10.001 -5.062 1.00 96.56 85 PHE A O 1
ATOM 699 N N . GLU A 1 86 ? 9.139 -11.278 -6.127 1.00 96.06 86 GLU A N 1
ATOM 700 C CA . GLU A 1 86 ? 8.974 -12.428 -5.228 1.00 96.06 86 GLU A CA 1
ATOM 701 C C . GLU A 1 86 ? 9.325 -12.101 -3.773 1.00 96.06 86 GLU A C 1
ATOM 703 O O . GLU A 1 86 ? 8.688 -12.611 -2.849 1.00 96.06 86 GLU A O 1
ATOM 708 N N . ASN A 1 87 ? 10.330 -11.253 -3.544 1.00 94.12 87 ASN A N 1
ATOM 709 C CA . ASN A 1 87 ? 10.685 -10.805 -2.200 1.00 94.12 87 ASN A CA 1
ATOM 710 C C . ASN A 1 87 ? 9.598 -9.896 -1.613 1.00 94.12 87 ASN A C 1
ATOM 712 O O . ASN A 1 87 ? 9.134 -10.152 -0.503 1.00 94.12 87 ASN A O 1
ATOM 716 N N . GLY A 1 88 ? 9.122 -8.912 -2.382 1.00 93.25 88 GLY A N 1
ATOM 717 C CA . GLY A 1 88 ? 8.019 -8.042 -1.967 1.00 93.25 88 GLY A CA 1
ATOM 718 C C . GLY A 1 88 ? 6.737 -8.827 -1.679 1.00 93.25 88 GLY A C 1
ATOM 719 O O . GLY A 1 88 ? 6.082 -8.596 -0.666 1.00 93.25 88 GLY A O 1
ATOM 720 N N . PHE A 1 89 ? 6.422 -9.824 -2.509 1.00 91.31 89 PHE A N 1
ATOM 721 C CA . PHE A 1 89 ? 5.273 -10.705 -2.316 1.00 91.31 89 PHE A CA 1
ATOM 722 C C . PHE A 1 89 ? 5.389 -11.546 -1.035 1.00 91.31 89 PHE A C 1
ATOM 724 O O . PHE A 1 89 ? 4.412 -11.706 -0.300 1.00 91.31 89 PHE A O 1
ATOM 731 N N . LYS A 1 90 ? 6.582 -12.071 -0.720 1.00 91.81 90 LYS A N 1
ATOM 732 C CA . LYS A 1 90 ? 6.831 -12.780 0.548 1.00 91.81 90 LYS A CA 1
ATOM 733 C C . LYS A 1 90 ? 6.642 -11.861 1.751 1.00 91.81 90 LYS A C 1
ATOM 735 O O . LYS A 1 90 ? 5.955 -12.253 2.692 1.00 91.81 90 LYS A O 1
ATOM 740 N N . ASP A 1 91 ? 7.194 -10.654 1.705 1.00 91.38 91 ASP A N 1
ATOM 741 C CA . ASP A 1 91 ? 7.066 -9.684 2.795 1.00 91.38 91 ASP A CA 1
ATOM 742 C C . ASP A 1 91 ? 5.613 -9.242 2.993 1.00 91.38 91 ASP A C 1
ATOM 744 O O . ASP A 1 91 ? 5.137 -9.167 4.126 1.00 91.38 91 ASP A O 1
ATOM 748 N N . ALA A 1 92 ? 4.871 -9.038 1.902 1.00 89.81 92 ALA A N 1
ATOM 749 C CA . ALA A 1 92 ? 3.457 -8.695 1.968 1.00 89.81 92 ALA A CA 1
ATOM 750 C C . ALA A 1 92 ? 2.628 -9.798 2.641 1.00 89.81 92 ALA A C 1
ATOM 752 O O . ALA A 1 92 ? 1.778 -9.514 3.485 1.00 89.81 92 ALA A O 1
ATOM 753 N N . ARG A 1 93 ? 2.932 -11.071 2.353 1.00 87.75 93 ARG A N 1
ATOM 754 C CA . ARG A 1 93 ? 2.308 -12.213 3.039 1.00 87.75 93 ARG A CA 1
ATOM 755 C C . ARG A 1 93 ? 2.629 -12.255 4.530 1.00 87.75 93 ARG A C 1
ATOM 757 O O . ARG A 1 93 ? 1.764 -12.637 5.315 1.00 87.75 93 ARG A O 1
ATOM 764 N N . VAL A 1 94 ? 3.850 -11.888 4.926 1.00 89.38 94 VAL A N 1
ATOM 765 C CA . VAL A 1 94 ? 4.217 -11.775 6.346 1.00 89.38 94 VAL A CA 1
ATOM 766 C C . VAL A 1 94 ? 3.404 -10.666 7.012 1.00 89.38 94 VAL A C 1
ATOM 768 O O . VAL A 1 94 ? 2.818 -10.912 8.065 1.00 89.38 94 VAL A O 1
ATOM 771 N N . GLY A 1 95 ? 3.300 -9.494 6.376 1.00 89.69 95 GLY A N 1
ATOM 772 C CA . GLY A 1 95 ? 2.465 -8.387 6.852 1.00 89.69 95 GLY A CA 1
ATOM 773 C C . GLY A 1 95 ? 1.000 -8.797 7.031 1.00 89.69 95 GLY A C 1
ATOM 774 O O . GLY A 1 95 ? 0.429 -8.577 8.095 1.00 89.69 95 GLY A O 1
ATOM 775 N N . GLN A 1 96 ? 0.427 -9.502 6.051 1.00 86.62 96 GLN A N 1
ATOM 776 C CA . GLN A 1 96 ? -0.951 -10.002 6.109 1.00 86.62 96 GLN A CA 1
ATOM 777 C C . GLN A 1 96 ? -1.178 -11.033 7.225 1.00 86.62 96 GLN A C 1
ATOM 779 O O . GLN A 1 96 ? -2.203 -11.028 7.911 1.00 86.62 96 GLN A O 1
ATOM 784 N N . TYR A 1 97 ? -0.217 -11.935 7.429 1.00 88.69 97 TYR A N 1
ATOM 785 C CA . TYR A 1 97 ? -0.285 -12.897 8.526 1.00 88.69 97 TYR A CA 1
ATOM 786 C C . TYR A 1 97 ? -0.242 -12.196 9.890 1.00 88.69 97 TYR A C 1
ATOM 788 O O . TYR A 1 97 ? -0.994 -12.561 10.796 1.00 88.69 97 TYR A O 1
ATOM 796 N N . LEU A 1 98 ? 0.619 -11.183 10.034 1.00 90.44 98 LEU A N 1
ATOM 797 C CA . LEU A 1 98 ? 0.685 -10.370 11.245 1.00 90.44 98 LEU A CA 1
ATOM 798 C C . LEU A 1 98 ? -0.624 -9.614 11.476 1.00 90.44 98 LEU A C 1
ATOM 800 O O . LEU A 1 98 ? -1.157 -9.709 12.574 1.00 90.44 98 LEU A O 1
ATOM 804 N N . ASP A 1 99 ? -1.185 -8.967 10.454 1.00 88.25 99 ASP A N 1
ATOM 805 C CA . ASP A 1 99 ? -2.492 -8.295 10.515 1.00 88.25 99 ASP A CA 1
ATOM 806 C C . ASP A 1 99 ? -3.577 -9.222 11.093 1.00 88.25 99 ASP A C 1
ATOM 808 O O . ASP A 1 99 ? -4.193 -8.919 12.118 1.00 88.25 99 ASP A O 1
ATOM 812 N N . THR A 1 100 ? -3.700 -10.429 10.528 1.00 88.31 100 THR A N 1
ATOM 813 C CA . THR A 1 100 ? -4.659 -11.446 10.991 1.00 88.31 100 THR A CA 1
ATOM 814 C C . THR A 1 100 ? -4.404 -11.861 12.442 1.00 88.31 100 THR A C 1
ATOM 816 O O . THR A 1 100 ? -5.339 -12.049 13.223 1.00 88.31 100 THR A O 1
ATOM 819 N N . LYS A 1 101 ? -3.134 -12.014 12.832 1.00 91.12 101 LYS A N 1
ATOM 820 C CA . LYS A 1 101 ? -2.757 -12.388 14.198 1.00 91.12 101 LYS A CA 1
ATOM 821 C C . LYS A 1 101 ? -3.100 -11.282 15.200 1.00 91.12 101 LYS A C 1
ATOM 823 O O . LYS A 1 101 ? -3.582 -11.589 16.288 1.00 91.12 101 LYS A O 1
ATOM 828 N N . LEU A 1 102 ? -2.887 -10.014 14.849 1.00 92.56 102 LEU A N 1
ATOM 829 C CA . LEU A 1 102 ? -3.151 -8.879 15.741 1.00 92.56 102 LEU A CA 1
ATOM 830 C C . LEU A 1 102 ? -4.645 -8.709 16.046 1.00 92.56 102 LEU A C 1
ATOM 832 O O . LEU A 1 102 ? -4.991 -8.284 17.148 1.00 92.56 102 LEU A O 1
ATOM 836 N N . LYS A 1 103 ? -5.535 -9.161 15.151 1.00 91.50 103 LYS A N 1
ATOM 837 C CA . LYS A 1 103 ? -6.988 -9.237 15.408 1.00 91.50 103 LYS A CA 1
ATOM 838 C C . LYS A 1 103 ? -7.348 -10.137 16.601 1.00 91.50 103 LYS A C 1
ATOM 840 O O . LYS A 1 103 ? -8.405 -9.954 17.195 1.00 91.50 103 LYS A O 1
ATOM 845 N N . GLN A 1 104 ? -6.492 -11.094 16.976 1.00 90.69 104 GLN A N 1
ATOM 846 C CA . GLN A 1 104 ? -6.765 -12.042 18.067 1.00 90.69 104 GLN A CA 1
ATOM 847 C C . GLN A 1 104 ? -6.557 -11.446 19.465 1.00 90.69 104 GLN A C 1
ATOM 849 O O . GLN A 1 104 ? -7.177 -11.913 20.417 1.00 90.69 104 GLN A O 1
ATOM 854 N N . ASN A 1 105 ? -5.682 -10.445 19.604 1.00 92.69 105 ASN A N 1
ATOM 855 C CA . ASN A 1 105 ? -5.408 -9.785 20.882 1.00 92.69 105 ASN A CA 1
ATOM 856 C C . ASN A 1 105 ? -5.213 -8.268 20.694 1.00 92.69 105 ASN A C 1
ATOM 858 O O . ASN A 1 105 ? -4.103 -7.752 20.856 1.00 92.69 105 ASN A O 1
ATOM 862 N N . PRO A 1 106 ? -6.285 -7.547 20.325 1.00 93.25 106 PRO A N 1
ATOM 863 C CA . PRO A 1 106 ? -6.193 -6.165 19.866 1.00 93.25 106 PRO A CA 1
ATOM 864 C C . PRO A 1 106 ? -5.762 -5.164 20.946 1.00 93.25 106 PRO A C 1
ATOM 866 O O . PRO A 1 106 ? -5.302 -4.075 20.617 1.00 93.25 106 PRO A O 1
ATOM 869 N N . THR A 1 107 ? -5.883 -5.517 22.229 1.00 94.50 107 THR A N 1
ATOM 870 C CA . THR A 1 107 ? -5.524 -4.642 23.357 1.00 94.50 107 THR A CA 1
ATOM 871 C C . THR A 1 107 ? -4.039 -4.675 23.719 1.00 94.50 107 THR A C 1
ATOM 873 O O . THR A 1 107 ? -3.579 -3.821 24.473 1.00 94.50 107 THR A O 1
ATOM 876 N N . ALA A 1 108 ? -3.276 -5.631 23.179 1.00 93.50 108 ALA A N 1
ATOM 877 C CA . ALA A 1 108 ? -1.855 -5.820 23.478 1.00 93.50 108 ALA A CA 1
ATOM 878 C C . ALA A 1 108 ? -0.935 -5.571 22.268 1.00 93.50 108 ALA A C 1
ATOM 880 O O . ALA A 1 108 ? 0.227 -5.974 22.296 1.00 93.50 108 ALA A O 1
ATOM 881 N N . ILE A 1 109 ? -1.449 -4.937 21.208 1.00 94.56 109 ILE A N 1
ATOM 882 C CA . ILE A 1 109 ? -0.675 -4.616 20.004 1.00 94.56 109 ILE A CA 1
ATOM 883 C C . ILE A 1 109 ? 0.446 -3.639 20.365 1.00 94.56 109 ILE A C 1
ATOM 885 O O . ILE A 1 109 ? 0.199 -2.565 20.917 1.00 94.56 109 ILE A O 1
ATOM 889 N N . THR A 1 110 ? 1.683 -3.987 20.018 1.00 95.38 110 THR A N 1
ATOM 890 C CA . THR A 1 110 ? 2.823 -3.070 20.137 1.00 95.38 110 THR A CA 1
ATOM 891 C C . THR A 1 110 ? 2.995 -2.221 18.876 1.00 95.38 110 THR A C 1
ATOM 893 O O . THR A 1 110 ? 2.670 -2.661 17.774 1.00 95.38 110 THR A O 1
ATOM 896 N N . GLU A 1 111 ? 3.590 -1.028 19.009 1.00 95.19 111 GLU A N 1
ATOM 897 C CA . GLU A 1 111 ? 3.940 -0.175 17.857 1.00 95.19 111 GLU A CA 1
ATOM 898 C C . GLU A 1 111 ? 4.750 -0.938 16.804 1.00 95.19 111 GLU A C 1
ATOM 900 O O . GLU A 1 111 ? 4.497 -0.819 15.610 1.00 95.19 111 GLU A O 1
ATOM 905 N N . LYS A 1 112 ? 5.702 -1.764 17.255 1.00 94.75 112 LYS A N 1
ATOM 906 C CA . LYS A 1 112 ? 6.553 -2.562 16.372 1.00 94.75 112 LYS A CA 1
ATOM 907 C C . LYS A 1 112 ? 5.747 -3.586 15.579 1.00 94.75 112 LYS A C 1
ATOM 909 O O . LYS A 1 112 ? 5.997 -3.760 14.396 1.00 94.75 112 LYS A O 1
ATOM 914 N N . GLU A 1 113 ? 4.821 -4.295 16.218 1.00 94.38 113 GLU A N 1
ATOM 915 C CA . GLU A 1 113 ? 3.986 -5.272 15.515 1.00 94.38 113 GLU A CA 1
ATOM 916 C C . GLU A 1 113 ? 3.063 -4.601 14.501 1.00 94.38 113 GLU A C 1
ATOM 918 O O . GLU A 1 113 ? 2.860 -5.140 13.413 1.00 94.38 113 GLU A O 1
ATOM 923 N N . LEU A 1 114 ? 2.545 -3.420 14.838 1.00 93.25 114 LEU A N 1
ATOM 924 C CA . LEU A 1 114 ? 1.698 -2.655 13.936 1.00 93.25 114 LEU A CA 1
ATOM 925 C C . LEU A 1 114 ? 2.490 -2.125 12.730 1.00 93.25 114 LEU A C 1
ATOM 927 O O . LEU A 1 114 ? 2.078 -2.365 11.598 1.00 93.25 114 LEU A O 1
ATOM 931 N N . ASP A 1 115 ? 3.666 -1.525 12.940 1.00 93.19 115 ASP A N 1
ATOM 932 C CA . ASP A 1 115 ? 4.565 -1.099 11.850 1.00 93.19 115 ASP A CA 1
ATOM 933 C C . ASP A 1 115 ? 4.984 -2.280 10.952 1.00 93.19 115 ASP A C 1
ATOM 935 O O . ASP A 1 115 ? 5.014 -2.180 9.726 1.00 93.19 115 ASP A O 1
ATOM 939 N N . GLU A 1 116 ? 5.224 -3.451 11.543 1.00 90.81 116 GLU A N 1
ATOM 940 C CA . GLU A 1 116 ? 5.527 -4.673 10.796 1.00 90.81 116 GLU A CA 1
ATOM 941 C C . GLU A 1 116 ? 4.326 -5.186 9.983 1.00 90.81 116 GLU A C 1
ATOM 943 O O . GLU A 1 116 ? 4.514 -5.684 8.873 1.00 90.81 116 GLU A O 1
ATOM 948 N N . SER A 1 117 ? 3.091 -5.041 10.475 1.00 89.94 117 SER A N 1
ATOM 949 C CA . SER A 1 117 ? 1.887 -5.399 9.704 1.00 89.94 117 SER A CA 1
ATOM 950 C C . SER A 1 117 ? 1.689 -4.492 8.480 1.00 89.94 117 SER A C 1
ATOM 952 O O . SER A 1 117 ? 1.303 -4.963 7.406 1.00 89.94 117 SER A O 1
ATOM 954 N N . TYR A 1 118 ? 2.091 -3.220 8.590 1.00 86.75 118 TYR A N 1
ATOM 955 C CA . TYR A 1 118 ? 2.088 -2.238 7.501 1.00 86.75 118 TYR A CA 1
ATOM 956 C C . TYR A 1 118 ? 3.042 -2.589 6.350 1.00 86.75 118 TYR A C 1
ATOM 958 O O . TYR A 1 118 ? 2.926 -2.027 5.254 1.00 86.75 118 TYR A O 1
ATOM 966 N N . LYS A 1 119 ? 3.924 -3.589 6.531 1.00 84.50 119 LYS A N 1
ATOM 967 C CA . LYS A 1 119 ? 4.754 -4.124 5.446 1.00 84.50 119 LYS A CA 1
ATOM 968 C C . LYS A 1 119 ? 3.942 -4.555 4.228 1.00 84.50 119 LYS A C 1
ATOM 970 O O . LYS A 1 119 ? 4.458 -4.460 3.119 1.00 84.50 119 LYS A O 1
ATOM 975 N N . LYS A 1 120 ? 2.678 -4.968 4.397 1.00 83.81 120 LYS A N 1
ATOM 976 C CA . LYS A 1 120 ? 1.815 -5.338 3.264 1.00 83.81 120 LYS A CA 1
ATOM 977 C C . LYS A 1 120 ? 1.678 -4.210 2.238 1.00 83.81 120 LYS A C 1
ATOM 979 O O . LYS A 1 120 ? 1.876 -4.454 1.052 1.00 83.81 120 LYS A O 1
ATOM 984 N N . TYR A 1 121 ? 1.475 -2.973 2.689 1.00 83.50 121 TYR A N 1
ATOM 985 C CA . TYR A 1 121 ? 1.396 -1.808 1.808 1.00 83.50 121 TYR A CA 1
ATOM 986 C C . TYR A 1 121 ? 2.760 -1.491 1.195 1.00 83.50 121 TYR A C 1
ATOM 988 O O . TYR A 1 121 ? 2.917 -1.458 -0.030 1.00 83.50 121 TYR A O 1
ATOM 996 N N . ARG A 1 122 ? 3.778 -1.336 2.054 1.00 87.75 122 ARG A N 1
ATOM 997 C CA . ARG A 1 122 ? 5.093 -0.858 1.618 1.00 87.75 122 ARG A CA 1
ATOM 998 C C . ARG A 1 122 ? 5.792 -1.825 0.668 1.00 87.75 122 ARG A C 1
ATOM 1000 O O . ARG A 1 122 ? 6.484 -1.373 -0.238 1.00 87.75 122 ARG A O 1
ATOM 1007 N N . SER A 1 123 ? 5.645 -3.132 0.882 1.00 90.25 123 SER A N 1
ATOM 1008 C CA . SER A 1 123 ? 6.331 -4.151 0.091 1.00 90.25 123 SER A CA 1
ATOM 1009 C C . SER A 1 123 ? 5.677 -4.306 -1.272 1.00 90.25 123 SER A C 1
ATOM 1011 O O . SER A 1 123 ? 6.388 -4.399 -2.263 1.00 90.25 123 SER A O 1
ATOM 1013 N N . VAL A 1 124 ? 4.345 -4.247 -1.355 1.00 91.19 124 VAL A N 1
ATOM 1014 C CA . VAL A 1 124 ? 3.635 -4.288 -2.640 1.00 91.19 124 VAL A CA 1
ATOM 1015 C C . VAL A 1 124 ? 3.958 -3.046 -3.472 1.00 91.19 124 VAL A C 1
ATOM 1017 O O . VAL A 1 124 ? 4.489 -3.157 -4.578 1.00 91.19 124 VAL A O 1
ATOM 1020 N N . MET A 1 125 ? 3.707 -1.855 -2.926 1.00 94.75 125 MET A N 1
ATOM 1021 C CA . MET A 1 125 ? 3.858 -0.608 -3.681 1.00 94.75 125 MET A CA 1
ATOM 1022 C C . MET A 1 125 ? 5.320 -0.210 -3.884 1.00 94.75 125 MET A C 1
ATOM 1024 O O . MET A 1 125 ? 5.679 0.290 -4.949 1.00 94.75 125 MET A O 1
ATOM 1028 N N . GLY A 1 126 ? 6.184 -0.456 -2.898 1.00 95.94 126 GLY A N 1
ATOM 1029 C CA . GLY A 1 126 ? 7.612 -0.174 -3.008 1.00 95.94 126 GLY A CA 1
ATOM 1030 C C . GLY A 1 126 ? 8.297 -1.072 -4.035 1.00 95.94 126 GLY A C 1
ATOM 1031 O O . GLY A 1 126 ? 9.043 -0.584 -4.882 1.00 95.94 126 GLY A O 1
ATOM 1032 N N . THR A 1 127 ? 8.022 -2.376 -4.027 1.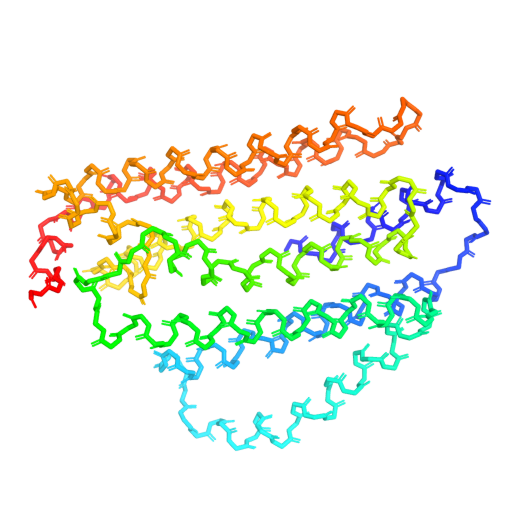00 95.94 127 THR A N 1
ATOM 1033 C CA . THR A 1 127 ? 8.593 -3.281 -5.031 1.00 95.94 127 THR A CA 1
ATOM 1034 C C . THR A 1 127 ? 8.068 -2.979 -6.429 1.00 95.94 127 THR A C 1
ATOM 1036 O O . THR A 1 127 ? 8.859 -2.934 -7.370 1.00 95.94 127 THR A O 1
ATOM 1039 N N . ALA A 1 128 ? 6.767 -2.713 -6.576 1.00 96.75 128 ALA A N 1
ATOM 1040 C CA . ALA A 1 128 ? 6.211 -2.309 -7.862 1.00 96.75 128 ALA A CA 1
ATOM 1041 C C . ALA A 1 128 ? 6.858 -1.013 -8.372 1.00 96.75 128 ALA A C 1
ATOM 1043 O O . ALA A 1 128 ? 7.322 -0.977 -9.509 1.00 96.75 128 ALA A O 1
ATOM 1044 N N . GLY A 1 129 ? 7.005 -0.001 -7.507 1.00 97.25 129 GLY A N 1
ATOM 1045 C CA . GLY A 1 129 ? 7.722 1.235 -7.822 1.00 97.25 129 GLY A CA 1
ATOM 1046 C C . GLY A 1 129 ? 9.161 0.983 -8.276 1.00 97.25 129 GLY A C 1
ATOM 1047 O O . GLY A 1 129 ? 9.566 1.481 -9.320 1.00 97.25 129 GLY A O 1
ATOM 1048 N N . SER A 1 130 ? 9.919 0.157 -7.550 1.00 97.88 130 SER A N 1
ATOM 1049 C CA . SER A 1 130 ? 11.292 -0.211 -7.931 1.00 97.88 130 SER A CA 1
ATOM 1050 C C . SER A 1 130 ? 11.357 -0.875 -9.308 1.00 97.88 130 SER A C 1
ATOM 1052 O O . SER A 1 130 ? 12.218 -0.561 -10.130 1.00 97.88 130 SER A O 1
ATOM 1054 N N . ASN A 1 131 ? 10.409 -1.769 -9.586 1.00 98.38 131 ASN A N 1
ATOM 1055 C CA . ASN A 1 131 ? 10.341 -2.515 -10.835 1.00 98.38 131 ASN A CA 1
ATOM 1056 C C . ASN A 1 131 ? 9.923 -1.648 -12.029 1.00 98.38 131 ASN A C 1
ATOM 1058 O O . ASN A 1 131 ? 10.277 -1.997 -13.153 1.00 98.38 131 ASN A O 1
ATOM 1062 N N . MET A 1 132 ? 9.264 -0.504 -11.810 1.00 98.12 132 MET A N 1
ATOM 1063 C CA . MET A 1 132 ? 9.058 0.485 -12.877 1.00 98.12 132 MET A CA 1
ATOM 1064 C C . MET A 1 132 ? 10.379 1.083 -13.374 1.00 98.12 132 MET A C 1
ATOM 1066 O O . MET A 1 132 ? 10.461 1.496 -14.520 1.00 98.12 132 MET A O 1
ATOM 1070 N N . ALA A 1 133 ? 11.440 1.055 -12.560 1.00 97.75 133 ALA A N 1
ATOM 1071 C CA . ALA A 1 133 ? 12.794 1.395 -12.994 1.00 97.75 133 ALA A CA 1
ATOM 1072 C C . ALA A 1 133 ? 13.616 0.177 -13.466 1.00 97.75 133 ALA A C 1
ATOM 1074 O O . ALA A 1 133 ? 14.845 0.243 -13.551 1.00 97.75 133 ALA A O 1
ATOM 1075 N N . LEU A 1 134 ? 12.964 -0.966 -13.716 1.00 97.94 134 LEU A N 1
ATOM 1076 C CA . LEU A 1 134 ? 13.609 -2.273 -13.900 1.00 97.94 134 LEU A CA 1
ATOM 1077 C C . LEU A 1 134 ? 14.586 -2.611 -12.756 1.00 97.94 134 LEU A C 1
ATOM 1079 O O . LEU A 1 134 ? 15.630 -3.225 -12.969 1.00 97.94 134 LEU A O 1
ATOM 1083 N N . SER A 1 135 ? 14.262 -2.158 -11.539 1.00 97.62 135 SER A N 1
ATOM 1084 C CA . SER A 1 135 ? 15.099 -2.288 -10.339 1.00 97.62 135 SER A CA 1
ATOM 1085 C C . SER A 1 135 ? 16.491 -1.640 -10.461 1.00 97.62 135 SER A C 1
ATOM 1087 O O . SER A 1 135 ? 17.392 -1.977 -9.694 1.00 97.62 135 SER A O 1
ATOM 1089 N N . ARG A 1 136 ? 16.694 -0.714 -11.412 1.00 97.31 136 ARG A N 1
ATOM 1090 C CA . ARG A 1 136 ? 17.978 -0.033 -11.633 1.00 97.31 136 ARG A CA 1
ATOM 1091 C C . ARG A 1 136 ? 18.120 1.199 -10.755 1.00 97.31 136 ARG A C 1
ATOM 1093 O O . ARG A 1 136 ? 17.222 2.033 -10.676 1.00 97.31 136 ARG A O 1
ATOM 1100 N N . GLU A 1 137 ? 19.289 1.349 -10.151 1.00 96.44 137 GLU A N 1
ATOM 1101 C CA . GLU A 1 137 ? 19.617 2.514 -9.332 1.00 96.44 137 GLU A CA 1
ATOM 1102 C C . GLU A 1 137 ? 20.026 3.728 -10.187 1.00 96.44 137 GLU A C 1
ATOM 1104 O O . GLU A 1 137 ? 20.587 3.550 -11.270 1.00 96.44 137 GLU A O 1
ATOM 1109 N N . PRO A 1 138 ? 19.770 4.967 -9.722 1.00 96.12 138 PRO A N 1
ATOM 1110 C CA . PRO A 1 138 ? 19.211 5.323 -8.407 1.00 96.12 138 PRO A CA 1
ATOM 1111 C C . PRO A 1 138 ? 17.673 5.323 -8.339 1.00 96.12 138 PRO A C 1
ATOM 1113 O O . PRO A 1 138 ? 17.098 5.444 -7.258 1.00 96.12 138 PRO A O 1
ATOM 1116 N N . LEU A 1 139 ? 16.983 5.236 -9.482 1.00 97.75 139 LEU A N 1
ATOM 1117 C CA . LEU A 1 139 ? 15.523 5.379 -9.524 1.00 97.75 139 LEU A CA 1
ATOM 1118 C C . LEU A 1 139 ? 14.802 4.223 -8.819 1.00 97.75 139 LEU A C 1
ATOM 1120 O O . LEU A 1 139 ? 13.792 4.446 -8.157 1.00 97.75 139 LEU A O 1
ATOM 1124 N N . GLY A 1 140 ? 15.349 3.010 -8.894 1.00 97.62 140 GLY A N 1
ATOM 1125 C CA . GLY A 1 140 ? 14.833 1.816 -8.236 1.00 97.62 140 GLY A CA 1
ATOM 1126 C C . GLY A 1 140 ? 14.695 1.976 -6.722 1.00 97.62 140 GLY A C 1
ATOM 1127 O O . GLY A 1 140 ? 13.636 1.643 -6.182 1.00 97.62 140 GLY A O 1
ATOM 1128 N N . GLU A 1 141 ? 15.706 2.505 -6.026 1.00 97.56 141 GLU A N 1
ATOM 1129 C CA . GLU A 1 141 ? 15.618 2.803 -4.595 1.00 97.56 141 GLU A CA 1
ATOM 1130 C C . GLU A 1 141 ? 14.654 3.957 -4.314 1.00 97.56 141 GLU A C 1
ATOM 1132 O O . GLU A 1 141 ? 13.826 3.854 -3.403 1.00 97.56 141 GLU A O 1
ATOM 1137 N N . VAL A 1 142 ? 14.729 5.041 -5.089 1.00 97.94 142 VAL A N 1
ATOM 1138 C CA . VAL A 1 142 ? 13.883 6.221 -4.869 1.00 97.94 142 VAL A CA 1
ATOM 1139 C C . VAL A 1 142 ? 12.404 5.874 -5.012 1.00 97.94 142 VAL A C 1
ATOM 1141 O O . VAL A 1 142 ? 11.610 6.193 -4.124 1.00 97.94 142 VAL A O 1
ATOM 1144 N N . PHE A 1 143 ? 12.031 5.167 -6.078 1.00 97.88 143 PHE A N 1
ATOM 1145 C CA . PHE A 1 143 ? 10.657 4.731 -6.302 1.00 97.88 143 PHE A CA 1
ATOM 1146 C C . PHE A 1 143 ? 10.213 3.730 -5.238 1.00 97.88 143 PHE A C 1
ATOM 1148 O O . PHE A 1 143 ? 9.086 3.827 -4.753 1.00 97.88 143 PHE A O 1
ATOM 1155 N N . ARG A 1 144 ? 11.100 2.827 -4.797 1.00 97.50 144 ARG A N 1
ATOM 1156 C CA . ARG A 1 144 ? 10.799 1.887 -3.709 1.00 97.50 144 ARG A CA 1
ATOM 1157 C C . ARG A 1 144 ? 10.429 2.597 -2.416 1.00 97.50 144 ARG A C 1
ATOM 1159 O O . ARG A 1 144 ? 9.419 2.262 -1.799 1.00 97.50 144 ARG A O 1
ATOM 1166 N N . ILE A 1 145 ? 11.241 3.566 -1.996 1.00 97.69 145 ILE A N 1
ATOM 1167 C CA . ILE A 1 145 ? 11.004 4.304 -0.752 1.00 97.69 145 ILE A CA 1
ATOM 1168 C C . ILE A 1 145 ? 9.778 5.204 -0.907 1.00 97.69 145 ILE A C 1
ATOM 1170 O O . ILE A 1 145 ? 8.878 5.138 -0.073 1.00 97.69 145 ILE A O 1
ATOM 1174 N N . GLY A 1 146 ? 9.718 5.996 -1.982 1.00 97.31 146 GLY A N 1
ATOM 1175 C CA . GLY A 1 146 ? 8.633 6.940 -2.236 1.00 97.31 146 GLY A CA 1
ATOM 1176 C C . GLY A 1 146 ? 7.266 6.260 -2.295 1.00 97.31 146 GLY A C 1
ATOM 1177 O O . GLY A 1 146 ? 6.359 6.638 -1.558 1.00 97.31 146 GLY A O 1
ATOM 1178 N N . MET A 1 147 ? 7.122 5.220 -3.123 1.00 96.88 147 MET A N 1
ATOM 1179 C CA . MET A 1 147 ? 5.848 4.506 -3.278 1.00 96.88 147 MET A CA 1
ATOM 1180 C C . MET A 1 147 ? 5.486 3.698 -2.039 1.00 96.88 147 MET A C 1
ATOM 1182 O O . MET A 1 147 ? 4.329 3.708 -1.621 1.00 96.88 147 MET A O 1
ATOM 1186 N N . GLY A 1 148 ? 6.469 3.046 -1.410 1.00 96.12 148 GLY A N 1
ATOM 1187 C CA . GLY A 1 148 ? 6.236 2.300 -0.178 1.00 96.12 148 GLY A CA 1
ATOM 1188 C C . GLY A 1 148 ? 5.710 3.204 0.938 1.00 96.12 148 GLY A C 1
ATOM 1189 O O . GLY A 1 148 ? 4.670 2.917 1.524 1.00 96.12 148 GLY A O 1
ATOM 1190 N N . LYS A 1 149 ? 6.364 4.343 1.178 1.00 97.31 149 LYS A N 1
ATOM 1191 C CA . LYS A 1 149 ? 5.973 5.292 2.228 1.00 97.31 149 LYS A CA 1
ATOM 1192 C C . LYS A 1 149 ? 4.652 6.002 1.927 1.00 97.31 149 LYS A C 1
ATOM 1194 O O . LYS A 1 149 ? 3.808 6.121 2.812 1.00 97.31 149 LYS A O 1
ATOM 1199 N N . ALA A 1 150 ? 4.416 6.397 0.676 1.00 96.81 150 ALA A N 1
ATOM 1200 C CA . ALA A 1 150 ? 3.123 6.950 0.277 1.00 96.81 150 ALA A CA 1
ATOM 1201 C C . ALA A 1 150 ? 1.980 5.940 0.492 1.00 96.81 150 ALA A C 1
ATOM 1203 O O . ALA A 1 150 ? 0.911 6.319 0.961 1.00 96.81 150 ALA A O 1
ATOM 1204 N N . SER A 1 151 ? 2.211 4.649 0.228 1.00 95.00 151 SER A N 1
ATOM 1205 C CA . SER A 1 151 ? 1.203 3.608 0.464 1.00 95.00 151 SER A CA 1
ATOM 1206 C C . SER A 1 151 ? 0.892 3.377 1.946 1.00 95.00 151 SER A C 1
ATOM 1208 O O . SER A 1 151 ? -0.264 3.158 2.293 1.00 95.00 151 SER A O 1
ATOM 1210 N N . GLU A 1 152 ? 1.886 3.493 2.834 1.00 95.62 152 GLU A N 1
ATOM 1211 C CA . GLU A 1 152 ? 1.662 3.440 4.285 1.00 95.62 152 GLU A CA 1
ATOM 1212 C C . GLU A 1 152 ? 0.796 4.628 4.745 1.00 95.62 152 GLU A C 1
ATOM 1214 O O . GLU A 1 152 ? -0.121 4.451 5.544 1.00 95.62 152 GLU A O 1
ATOM 1219 N N . SER A 1 153 ? 1.012 5.822 4.177 1.00 96.44 153 SER A N 1
ATOM 1220 C CA . SER A 1 153 ? 0.158 6.994 4.426 1.00 96.44 153 SER A CA 1
ATOM 1221 C C . SER A 1 153 ? -1.285 6.791 3.938 1.00 96.44 153 SER A C 1
ATOM 1223 O O . SER A 1 153 ? -2.219 7.118 4.670 1.00 96.44 153 SER A O 1
ATOM 1225 N N . VAL A 1 154 ? -1.485 6.189 2.756 1.00 95.19 154 VAL A N 1
ATOM 1226 C CA . VAL A 1 154 ? -2.827 5.796 2.276 1.00 95.19 154 VAL A CA 1
ATOM 1227 C C . VAL A 1 154 ? -3.483 4.802 3.237 1.00 95.19 154 VAL A C 1
ATOM 1229 O O . VAL A 1 154 ? -4.666 4.945 3.536 1.00 95.19 154 VAL A O 1
ATOM 1232 N N . GLY A 1 155 ? -2.717 3.846 3.775 1.00 94.19 155 GLY A N 1
ATOM 1233 C CA . GLY A 1 155 ? -3.194 2.889 4.775 1.00 94.19 155 GLY A CA 1
ATOM 1234 C C . GLY A 1 155 ? -3.827 3.572 5.990 1.00 94.19 155 GLY A C 1
ATOM 1235 O O . GLY A 1 155 ? -4.911 3.180 6.407 1.00 94.19 155 GLY A O 1
ATOM 1236 N N . CYS A 1 156 ? -3.224 4.650 6.504 1.00 96.62 156 CYS A N 1
ATOM 1237 C CA . CYS A 1 156 ? -3.830 5.448 7.577 1.00 96.62 156 CYS A CA 1
ATOM 1238 C C . CYS A 1 156 ? -5.190 6.042 7.170 1.00 96.62 156 CYS A C 1
ATOM 1240 O O . CYS A 1 156 ? -6.127 6.014 7.961 1.00 96.62 156 CYS A O 1
ATOM 1242 N N . GLY A 1 157 ? -5.320 6.569 5.948 1.00 96.75 157 GLY A N 1
ATOM 1243 C CA . GLY A 1 157 ? -6.591 7.093 5.437 1.00 96.75 157 GLY A CA 1
ATOM 1244 C C . GLY A 1 157 ? -7.674 6.013 5.319 1.00 96.75 157 GLY A C 1
ATOM 1245 O O . GLY A 1 157 ? -8.807 6.242 5.741 1.00 96.75 157 GLY A O 1
ATOM 1246 N N . ASN A 1 158 ? -7.309 4.825 4.827 1.00 94.75 158 ASN A N 1
ATOM 1247 C CA . ASN A 1 158 ? -8.214 3.674 4.713 1.00 94.75 158 ASN A CA 1
ATOM 1248 C C . ASN A 1 158 ? -8.754 3.235 6.079 1.00 94.75 158 ASN A C 1
ATOM 1250 O O . ASN A 1 158 ? -9.939 2.958 6.216 1.00 94.75 158 ASN A O 1
ATOM 1254 N N . GLU A 1 159 ? -7.918 3.227 7.119 1.00 95.75 159 GLU A N 1
ATOM 1255 C CA . GLU A 1 159 ? -8.360 2.872 8.473 1.00 95.75 159 GLU A CA 1
ATOM 1256 C C . GLU A 1 159 ? -9.397 3.858 9.033 1.00 95.75 159 GLU A C 1
ATOM 1258 O O . GLU A 1 159 ? -10.282 3.469 9.803 1.00 95.75 159 GLU A O 1
ATOM 1263 N N . ILE A 1 160 ? -9.318 5.135 8.641 1.00 97.88 160 ILE A N 1
ATOM 1264 C CA . ILE A 1 160 ? -10.315 6.152 8.996 1.00 97.88 160 ILE A CA 1
ATOM 1265 C C . ILE A 1 160 ? -11.615 5.917 8.228 1.00 97.88 160 ILE A C 1
ATOM 1267 O O . ILE A 1 160 ? -12.687 5.955 8.833 1.00 97.88 160 ILE A O 1
ATOM 1271 N N . GLU A 1 161 ? -11.528 5.657 6.923 1.00 97.31 161 GLU A N 1
ATOM 1272 C CA . GLU A 1 161 ? -12.680 5.307 6.088 1.00 97.31 161 GLU A CA 1
ATOM 1273 C C . GLU A 1 161 ? -13.423 4.080 6.634 1.00 97.31 161 GLU A C 1
ATOM 1275 O O . GLU A 1 161 ? -14.625 4.159 6.902 1.00 97.31 161 GLU A O 1
ATOM 1280 N N . ASP A 1 162 ? -12.700 2.985 6.880 1.00 95.00 162 ASP A N 1
ATOM 1281 C CA . ASP A 1 162 ? -13.232 1.757 7.472 1.00 95.00 162 ASP A CA 1
ATOM 1282 C C . ASP A 1 162 ? -13.917 2.051 8.809 1.00 95.00 162 ASP A C 1
ATOM 1284 O O . ASP A 1 162 ? -15.037 1.604 9.064 1.00 95.00 162 ASP A O 1
ATOM 1288 N N . SER A 1 163 ? -13.287 2.880 9.648 1.00 97.12 163 SER A N 1
ATOM 1289 C CA . SER A 1 163 ? -13.849 3.210 10.955 1.00 97.12 163 SER A CA 1
ATOM 1290 C C . SER A 1 163 ? -15.161 3.999 10.865 1.00 97.12 163 SER A C 1
ATOM 1292 O O . SER A 1 163 ? -16.056 3.825 11.700 1.00 97.12 163 SER A O 1
ATOM 1294 N N . ILE A 1 164 ? -15.300 4.858 9.848 1.00 97.31 164 ILE A N 1
ATOM 1295 C CA . ILE A 1 164 ? -16.552 5.565 9.548 1.00 97.31 164 ILE A CA 1
ATOM 1296 C C . ILE A 1 164 ? -17.615 4.574 9.069 1.00 97.31 164 ILE A C 1
ATOM 1298 O O . ILE A 1 164 ? -18.735 4.593 9.587 1.00 97.31 164 ILE A O 1
ATOM 1302 N N . ARG A 1 165 ? -17.271 3.716 8.099 1.00 95.25 165 ARG A N 1
ATOM 1303 C CA . ARG A 1 165 ? -18.181 2.726 7.502 1.00 95.25 165 ARG A CA 1
ATOM 1304 C C . ARG A 1 165 ? -18.755 1.791 8.565 1.00 95.25 165 ARG A C 1
ATOM 1306 O O . ARG A 1 165 ? -19.973 1.636 8.659 1.00 95.25 165 ARG A O 1
ATOM 1313 N N . ASP A 1 166 ? -17.885 1.235 9.401 1.00 94.25 166 ASP A N 1
ATOM 1314 C CA . ASP A 1 166 ? -18.237 0.177 10.352 1.00 94.25 166 ASP A CA 1
ATOM 1315 C C . ASP A 1 166 ? -18.738 0.742 11.695 1.00 94.25 166 ASP A C 1
ATOM 1317 O O . ASP A 1 166 ? -19.247 0.020 12.567 1.00 94.25 166 ASP A O 1
ATOM 1321 N N . LYS A 1 167 ? -18.623 2.067 11.872 1.00 96.25 167 LYS A N 1
ATOM 1322 C CA . LYS A 1 167 ? -18.911 2.785 13.122 1.00 96.25 167 LYS A CA 1
ATOM 1323 C C . LYS A 1 167 ? -18.205 2.144 14.317 1.00 96.25 167 LYS A C 1
ATOM 1325 O O . LYS A 1 167 ? -18.804 1.995 15.386 1.00 96.25 167 LYS A O 1
ATOM 1330 N N . ALA A 1 168 ? -16.978 1.688 14.112 1.00 96.75 168 ALA A N 1
ATOM 1331 C CA . ALA A 1 168 ? -16.104 1.054 15.093 1.00 96.75 168 ALA A CA 1
ATOM 1332 C C . ALA A 1 168 ? -14.657 1.363 14.701 1.00 96.75 168 ALA A C 1
ATOM 1334 O O . ALA A 1 168 ? -14.383 1.546 13.526 1.00 96.75 168 ALA A O 1
ATOM 1335 N N . VAL A 1 169 ? -13.726 1.430 15.651 1.00 97.38 169 VAL A N 1
ATOM 1336 C CA . VAL A 1 169 ? -12.313 1.633 15.294 1.00 97.38 169 VAL A CA 1
ATOM 1337 C C . VAL A 1 169 ? -11.793 0.377 14.582 1.00 97.38 169 VAL A C 1
ATOM 1339 O O . VAL A 1 169 ? -11.950 -0.719 15.123 1.00 97.38 169 VAL A O 1
ATOM 1342 N N . LYS A 1 170 ? -11.190 0.518 13.390 1.00 95.25 170 LYS A N 1
ATOM 1343 C CA . LYS A 1 170 ? -10.625 -0.609 12.615 1.00 95.25 170 LYS A CA 1
ATOM 1344 C C . LYS A 1 170 ? -9.615 -1.405 13.454 1.00 95.2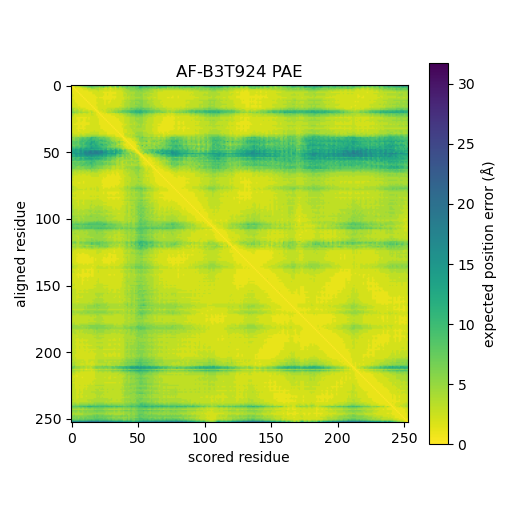5 170 LYS A C 1
ATOM 1346 O O . LYS A 1 170 ? -8.882 -0.838 14.266 1.00 95.25 170 LYS A O 1
ATOM 1351 N N . ILE A 1 171 ? -9.569 -2.724 13.267 1.00 93.62 171 ILE A N 1
ATOM 1352 C CA . ILE A 1 171 ? -8.671 -3.638 13.988 1.00 93.62 171 ILE A CA 1
ATOM 1353 C C . ILE A 1 171 ? -7.927 -4.546 12.987 1.00 93.62 171 ILE A C 1
ATOM 1355 O O . ILE A 1 171 ? -8.600 -5.192 12.179 1.00 93.62 171 ILE A O 1
ATOM 1359 N N . PRO A 1 172 ? -6.588 -4.684 13.085 1.00 93.62 172 PRO A N 1
ATOM 1360 C CA . PRO A 1 172 ? -5.680 -3.796 13.815 1.00 93.62 172 PRO A CA 1
ATOM 1361 C C . PRO A 1 172 ? -5.584 -2.445 13.091 1.00 93.62 172 PRO A C 1
ATOM 1363 O O . PRO A 1 172 ? -5.889 -2.374 11.904 1.00 93.62 172 PRO A O 1
ATOM 1366 N N . SER A 1 173 ? -5.208 -1.374 13.793 1.00 96.38 173 SER A N 1
ATOM 1367 C CA . SER A 1 173 ? -5.030 -0.065 13.152 1.00 96.38 173 SER A CA 1
ATOM 1368 C C . SER A 1 173 ? -4.221 0.919 13.999 1.00 96.38 173 SER A C 1
ATOM 1370 O O . SER A 1 173 ? -4.138 0.758 15.227 1.00 96.38 173 SER A O 1
ATOM 1372 N N . TRP A 1 174 ? -3.658 1.963 13.376 1.00 97.81 174 TRP A N 1
ATOM 1373 C CA . TRP A 1 174 ? -3.055 3.083 14.116 1.00 97.81 174 TRP A CA 1
ATOM 1374 C C . TRP A 1 174 ? -4.075 3.812 14.999 1.00 97.81 174 TRP A C 1
ATOM 1376 O O . TRP A 1 174 ? -3.757 4.030 16.176 1.00 97.81 174 TRP A O 1
ATOM 138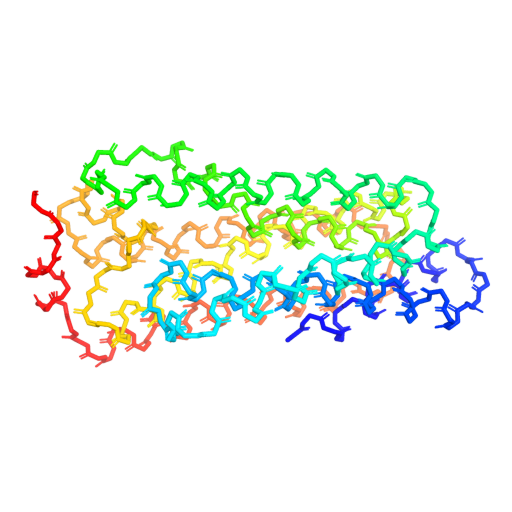6 N N . PRO A 1 175 ? -5.309 4.113 14.532 1.00 98.12 175 PRO A N 1
ATOM 1387 C CA . PRO A 1 175 ? -6.348 4.685 15.375 1.00 98.12 175 PRO A CA 1
ATOM 1388 C C . PRO A 1 175 ? -6.591 3.875 16.640 1.00 98.12 175 PRO A C 1
ATOM 1390 O O . PRO A 1 175 ? -6.684 4.458 17.719 1.00 98.12 175 PRO A O 1
ATOM 1393 N N . LEU A 1 176 ? -6.645 2.543 16.544 1.00 97.94 176 LEU A N 1
ATOM 1394 C CA . LEU A 1 176 ? -6.842 1.673 17.700 1.00 97.94 176 LEU A CA 1
ATOM 1395 C C . LEU A 1 176 ? -5.673 1.765 18.679 1.00 97.94 176 LEU A C 1
ATOM 1397 O O . LEU A 1 176 ? -5.886 2.023 19.864 1.00 97.94 176 LEU A O 1
ATOM 1401 N N . TYR A 1 177 ? -4.449 1.569 18.186 1.00 97.81 177 TYR A N 1
ATOM 1402 C CA . TYR A 1 177 ? -3.243 1.597 19.014 1.00 97.81 177 TYR A CA 1
ATOM 1403 C C . TYR A 1 177 ? -3.127 2.913 19.793 1.00 97.81 177 TYR A C 1
ATOM 1405 O O . TYR A 1 177 ? -2.925 2.926 21.014 1.00 97.81 177 TYR A O 1
ATOM 1413 N N . TYR A 1 178 ? -3.316 4.038 19.105 1.00 98.31 178 TYR A N 1
ATOM 1414 C CA . TYR A 1 178 ? -3.250 5.350 19.731 1.00 98.31 178 TYR A CA 1
ATOM 1415 C C . TYR A 1 178 ? -4.437 5.625 20.661 1.00 98.31 178 TYR A C 1
ATOM 1417 O O . TYR A 1 178 ? -4.244 6.204 21.728 1.00 98.31 178 TYR A O 1
ATOM 1425 N N . SER A 1 179 ? -5.645 5.165 20.326 1.00 98.00 179 SER A N 1
ATOM 1426 C CA . SER A 1 179 ? -6.813 5.297 21.212 1.00 98.00 179 SER A CA 1
ATOM 1427 C C . SER A 1 179 ? -6.600 4.577 22.543 1.00 98.00 179 SER A C 1
ATOM 1429 O O . SER A 1 179 ? -6.900 5.131 23.597 1.00 98.00 179 SER A O 1
ATOM 1431 N N . LEU A 1 180 ? -6.058 3.356 22.509 1.00 96.69 180 LEU A N 1
ATOM 1432 C CA . LEU A 1 180 ? -5.814 2.556 23.710 1.00 96.69 180 LEU A CA 1
ATOM 1433 C C . LEU A 1 180 ? -4.681 3.135 24.566 1.00 96.69 180 LEU A C 1
ATOM 1435 O O . LEU A 1 180 ? -4.818 3.241 25.782 1.00 96.69 180 LEU A O 1
ATOM 1439 N N . SER A 1 181 ? -3.578 3.548 23.936 1.00 96.38 181 SER A N 1
ATOM 1440 C CA . SER A 1 181 ? -2.416 4.114 24.641 1.00 96.38 181 SER A CA 1
ATOM 1441 C C . SER A 1 181 ? -2.682 5.489 25.258 1.00 96.38 181 SER A C 1
ATOM 1443 O O . SER A 1 181 ? -2.105 5.815 26.295 1.00 96.38 181 SER A O 1
ATOM 1445 N N . THR A 1 182 ? -3.564 6.288 24.655 1.00 96.94 182 THR A N 1
ATOM 1446 C CA . THR A 1 182 ? -3.940 7.616 25.172 1.00 96.94 182 THR A CA 1
ATOM 1447 C C . THR A 1 182 ? -5.207 7.605 26.021 1.00 96.94 182 THR A C 1
ATOM 1449 O O . THR A 1 182 ? -5.489 8.589 26.703 1.00 96.94 182 THR A O 1
ATOM 1452 N N . ASN A 1 183 ? -5.962 6.502 25.998 1.00 96.00 183 ASN A N 1
ATOM 1453 C CA . ASN A 1 183 ? -7.309 6.400 26.555 1.00 96.00 183 ASN A CA 1
ATOM 1454 C C . ASN A 1 183 ? -8.268 7.489 26.016 1.00 96.00 183 ASN A C 1
ATOM 1456 O O . ASN A 1 183 ? -9.145 7.976 26.732 1.00 96.00 183 ASN A O 1
ATOM 1460 N N . ASP A 1 184 ? -8.090 7.881 24.751 1.00 97.75 184 ASP A N 1
ATOM 1461 C CA . ASP A 1 184 ? -8.911 8.873 24.057 1.00 97.75 184 ASP A CA 1
ATOM 1462 C C . ASP A 1 184 ? -9.004 8.536 22.562 1.00 97.75 184 ASP A C 1
ATOM 1464 O O . ASP A 1 184 ? -8.030 8.621 21.814 1.00 97.75 184 ASP A O 1
ATOM 1468 N N . VAL A 1 185 ? -10.212 8.186 22.107 1.00 97.88 185 VAL A N 1
ATOM 1469 C CA . VAL A 1 185 ? -10.461 7.853 20.698 1.00 97.88 185 VAL A CA 1
ATOM 1470 C C . VAL A 1 185 ? -10.145 9.019 19.773 1.00 97.88 185 VAL A C 1
ATOM 1472 O O . VAL A 1 185 ? -9.513 8.823 18.741 1.00 97.88 185 VAL A O 1
ATOM 1475 N N . ARG A 1 186 ? -10.543 10.247 20.124 1.00 97.75 186 ARG A N 1
ATOM 1476 C CA . ARG A 1 186 ? -10.287 11.415 19.268 1.00 97.75 186 ARG A CA 1
ATOM 1477 C C . ARG A 1 186 ? -8.793 11.635 19.120 1.00 97.75 186 ARG A C 1
ATOM 1479 O O . ARG A 1 186 ? -8.313 11.797 17.998 1.00 97.75 186 ARG A O 1
ATOM 1486 N N . LYS A 1 187 ? -8.063 11.553 20.236 1.00 98.31 187 LYS A N 1
ATOM 1487 C CA . LYS A 1 187 ? -6.607 11.668 20.207 1.00 98.31 187 LYS A CA 1
ATOM 1488 C C . LYS A 1 187 ? -5.961 10.543 19.398 1.00 98.31 187 LYS A C 1
ATOM 1490 O O . LYS A 1 187 ? -4.980 10.786 18.700 1.00 98.31 187 LYS A O 1
ATOM 1495 N N . GLY A 1 188 ? -6.547 9.346 19.420 1.00 98.31 188 GLY A N 1
ATOM 1496 C CA . GLY A 1 188 ? -6.127 8.218 18.595 1.00 98.31 188 GLY A CA 1
ATOM 1497 C C . GLY A 1 188 ? -6.118 8.518 17.093 1.00 98.31 188 GLY A C 1
ATOM 1498 O O . GLY A 1 188 ? -5.128 8.266 16.400 1.00 98.31 188 GLY A O 1
ATOM 1499 N N . PHE A 1 189 ? -7.197 9.120 16.592 1.00 98.50 189 PHE A N 1
ATOM 1500 C CA . PHE A 1 189 ? -7.299 9.525 15.187 1.00 98.50 189 PHE A CA 1
ATOM 1501 C C . PHE A 1 189 ? -6.393 10.718 14.840 1.00 98.50 189 PHE A C 1
ATOM 1503 O O . PHE A 1 189 ? -5.805 10.732 13.762 1.00 98.50 189 PHE A O 1
ATOM 1510 N N . GLU A 1 190 ? -6.210 11.683 15.747 1.00 98.44 190 GLU A N 1
ATOM 1511 C CA . GLU A 1 190 ? -5.244 12.780 15.554 1.00 98.44 190 GLU A CA 1
ATOM 1512 C C . GLU A 1 190 ? -3.810 12.259 15.381 1.00 98.44 190 GLU A C 1
ATOM 1514 O O . GLU A 1 190 ? -3.136 12.610 14.416 1.00 98.44 190 GLU A O 1
ATOM 1519 N N . LEU A 1 191 ? -3.359 11.370 16.272 1.00 98.62 191 LEU A N 1
ATOM 1520 C CA . LEU A 1 191 ? -2.016 10.782 16.203 1.00 98.62 191 LEU A CA 1
ATOM 1521 C C . LEU A 1 191 ? -1.829 9.899 14.959 1.00 98.62 191 LEU A C 1
ATOM 1523 O O . LEU A 1 191 ? -0.724 9.782 14.433 1.00 98.62 191 LEU A O 1
ATOM 1527 N N . THR A 1 192 ? -2.912 9.314 14.445 1.00 98.38 192 THR A N 1
ATOM 1528 C CA . THR A 1 192 ? -2.892 8.595 13.163 1.00 98.38 192 THR A CA 1
ATOM 1529 C C . THR A 1 192 ? -2.634 9.539 11.989 1.00 98.38 192 THR A C 1
ATOM 1531 O O . THR A 1 192 ? -1.884 9.191 11.076 1.00 98.38 192 THR A O 1
ATOM 1534 N N . MET A 1 193 ? -3.202 10.748 12.016 1.00 98.56 193 MET A N 1
ATOM 1535 C CA . MET A 1 193 ? -2.912 11.767 11.005 1.00 98.56 193 MET A CA 1
ATOM 1536 C C . MET A 1 193 ? -1.455 12.233 11.076 1.00 98.56 193 MET A C 1
ATOM 1538 O O . MET A 1 193 ? -0.805 12.318 10.037 1.00 98.56 193 MET A O 1
ATOM 1542 N N . GLU A 1 194 ? -0.910 12.426 12.281 1.00 98.44 194 GLU A N 1
ATOM 1543 C CA . GLU A 1 194 ? 0.519 12.721 12.471 1.00 98.44 194 GLU A CA 1
ATOM 1544 C C . GLU A 1 194 ? 1.401 11.586 11.908 1.00 98.44 194 GLU A C 1
ATOM 1546 O O . GLU A 1 194 ? 2.360 11.835 11.177 1.00 98.44 194 GLU A O 1
ATOM 1551 N N . ARG A 1 195 ? 1.039 10.317 12.159 1.00 97.88 195 ARG A N 1
ATOM 1552 C CA . ARG A 1 195 ? 1.730 9.148 11.586 1.00 97.88 195 ARG A CA 1
ATOM 1553 C C . ARG A 1 195 ? 1.657 9.119 10.055 1.00 97.88 195 ARG A C 1
ATOM 1555 O O . ARG A 1 195 ? 2.663 8.840 9.405 1.00 97.88 195 ARG A O 1
ATOM 1562 N N . SER A 1 196 ? 0.492 9.421 9.480 1.00 97.88 196 SER A N 1
ATOM 1563 C CA . SER A 1 196 ? 0.307 9.539 8.028 1.00 97.88 196 SER A CA 1
ATOM 1564 C C . SER A 1 196 ? 1.238 10.599 7.431 1.00 97.88 196 SER A C 1
ATOM 1566 O O . SER A 1 196 ? 1.910 10.339 6.434 1.00 97.88 196 SER A O 1
ATOM 1568 N N . GLU A 1 197 ? 1.326 11.772 8.062 1.00 98.12 197 GLU A N 1
ATOM 1569 C CA . GLU A 1 197 ? 2.215 12.856 7.633 1.00 98.12 197 GLU A CA 1
ATOM 1570 C C . GLU A 1 197 ? 3.694 12.451 7.724 1.00 98.12 197 GLU A C 1
ATOM 1572 O O . GLU A 1 197 ? 4.469 12.724 6.807 1.00 98.12 197 GLU A O 1
ATOM 1577 N N . MET A 1 198 ? 4.095 11.737 8.782 1.00 97.94 198 MET A N 1
ATOM 1578 C CA . MET A 1 198 ? 5.458 11.208 8.909 1.00 97.94 198 MET A CA 1
ATOM 1579 C C . MET A 1 198 ? 5.827 10.284 7.744 1.00 97.94 198 MET A C 1
ATOM 1581 O O . MET A 1 198 ? 6.898 10.449 7.154 1.00 97.94 198 MET A O 1
ATOM 1585 N N . TYR A 1 199 ? 4.944 9.348 7.377 1.00 97.56 199 TYR A N 1
ATOM 1586 C CA . TYR A 1 199 ? 5.168 8.483 6.218 1.00 97.56 199 TYR A CA 1
ATOM 1587 C C . TYR A 1 199 ? 5.305 9.303 4.932 1.00 97.56 199 TYR A C 1
ATOM 1589 O O . TYR A 1 199 ? 6.253 9.110 4.171 1.00 97.56 199 TYR A O 1
ATOM 1597 N N . LEU A 1 200 ? 4.417 10.268 4.706 1.00 97.38 200 LEU A N 1
ATOM 1598 C CA . LEU A 1 200 ? 4.462 11.080 3.496 1.00 97.38 200 LEU A CA 1
ATOM 1599 C C . LEU A 1 200 ? 5.707 11.978 3.428 1.00 97.38 200 LEU A C 1
ATOM 1601 O O . LEU A 1 200 ? 6.287 12.160 2.359 1.00 97.38 200 LEU A O 1
ATOM 1605 N N . ASN A 1 201 ? 6.181 12.486 4.564 1.00 98.19 201 ASN A N 1
ATOM 1606 C CA . ASN A 1 201 ? 7.430 13.242 4.641 1.00 98.19 201 ASN A CA 1
ATOM 1607 C C . ASN A 1 201 ? 8.644 12.382 4.278 1.00 98.19 201 ASN A C 1
ATOM 1609 O O . ASN A 1 201 ? 9.536 12.850 3.574 1.00 98.19 201 ASN A O 1
ATOM 1613 N N . ASP A 1 202 ? 8.673 11.116 4.687 1.00 97.75 202 ASP A N 1
ATOM 1614 C CA . ASP A 1 202 ? 9.719 10.189 4.253 1.00 97.75 202 ASP A CA 1
ATOM 1615 C C . ASP A 1 202 ? 9.625 9.861 2.754 1.00 97.75 202 ASP A C 1
ATOM 1617 O O . ASP A 1 202 ? 10.657 9.730 2.092 1.00 97.75 202 ASP A O 1
ATOM 1621 N N . ALA A 1 203 ? 8.413 9.804 2.190 1.00 97.56 203 ALA A N 1
ATOM 1622 C CA . ALA A 1 203 ? 8.224 9.684 0.745 1.00 97.56 203 ALA A CA 1
ATOM 1623 C C . ALA A 1 203 ? 8.784 10.912 0.000 1.00 97.56 203 ALA A C 1
ATOM 1625 O O . ALA A 1 203 ? 9.523 10.764 -0.973 1.00 97.56 203 ALA A O 1
ATOM 1626 N N . ARG A 1 204 ? 8.503 12.127 0.490 1.00 97.81 204 ARG A N 1
ATOM 1627 C CA . ARG A 1 204 ? 9.022 13.391 -0.067 1.00 97.81 204 ARG A CA 1
ATOM 1628 C C . ARG A 1 204 ? 10.551 13.467 0.005 1.00 97.81 204 ARG A C 1
ATOM 1630 O O . ARG A 1 204 ? 11.181 13.789 -0.997 1.00 97.81 204 ARG A O 1
ATOM 1637 N N . LYS A 1 205 ? 11.161 13.061 1.126 1.00 97.94 205 LYS A N 1
ATOM 1638 C CA . LYS A 1 205 ? 12.630 12.952 1.258 1.00 97.94 205 LYS A CA 1
ATOM 1639 C C . LYS A 1 205 ? 13.249 11.986 0.245 1.00 97.94 205 LYS A C 1
ATOM 1641 O O . LYS A 1 205 ? 14.405 12.152 -0.133 1.00 97.94 205 LYS A O 1
ATOM 1646 N N . ALA A 1 206 ? 12.519 10.960 -0.199 1.00 96.94 206 ALA A N 1
ATOM 1647 C CA . A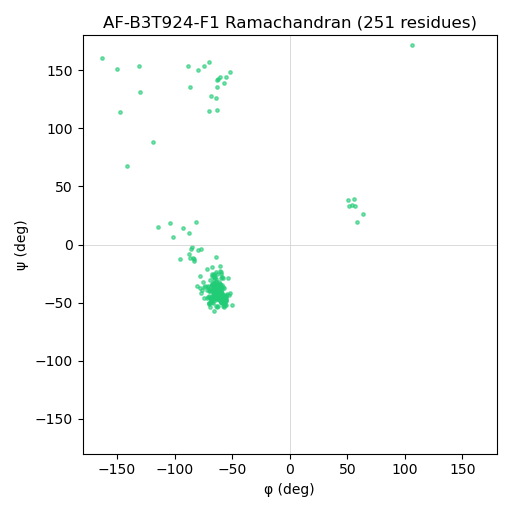LA A 1 206 ? 13.004 10.097 -1.272 1.00 96.94 206 ALA A CA 1
ATOM 1648 C C . ALA A 1 206 ? 13.097 10.860 -2.605 1.00 96.94 206 ALA A C 1
ATOM 1650 O O . ALA A 1 206 ? 14.077 10.689 -3.325 1.00 96.94 206 ALA A O 1
ATOM 1651 N N . LEU A 1 207 ? 12.143 11.754 -2.903 1.00 95.00 207 LEU A N 1
ATOM 1652 C CA . LEU A 1 207 ? 12.168 12.582 -4.118 1.00 95.00 207 LEU A CA 1
ATOM 1653 C C . LEU A 1 207 ? 13.327 13.580 -4.140 1.00 95.00 207 LEU A C 1
ATOM 1655 O O . LEU A 1 207 ? 13.816 13.922 -5.213 1.00 95.00 207 LEU A O 1
ATOM 1659 N N . GLU A 1 208 ? 13.815 14.022 -2.979 1.00 95.50 208 GLU A N 1
ATOM 1660 C CA . GLU A 1 208 ? 15.013 14.871 -2.895 1.00 95.50 208 GLU A CA 1
ATOM 1661 C C . GLU A 1 208 ? 16.251 14.183 -3.488 1.00 95.50 208 GLU A C 1
ATOM 1663 O O . GLU A 1 208 ? 17.154 14.859 -3.973 1.00 95.50 208 GLU A O 1
ATOM 1668 N N . ARG A 1 209 ? 16.269 12.843 -3.511 1.00 95.81 209 ARG A N 1
ATOM 1669 C CA . ARG A 1 209 ? 17.345 12.033 -4.099 1.00 95.81 209 ARG A CA 1
ATOM 1670 C C . ARG A 1 209 ? 17.181 11.804 -5.600 1.00 95.81 209 ARG A C 1
ATOM 1672 O O . ARG A 1 209 ? 18.048 11.173 -6.204 1.00 95.81 209 ARG A O 1
ATOM 1679 N N . LEU A 1 210 ? 16.084 12.267 -6.207 1.00 95.75 210 LEU A N 1
ATOM 1680 C CA . LEU A 1 210 ? 15.939 12.197 -7.656 1.00 95.75 210 LEU A CA 1
ATOM 1681 C C . LEU A 1 210 ? 17.032 13.039 -8.330 1.00 95.75 210 LEU A C 1
ATOM 1683 O O . LEU A 1 210 ? 17.335 14.137 -7.853 1.00 95.75 210 LEU A O 1
ATOM 1687 N N . PRO A 1 211 ? 17.570 12.577 -9.469 1.00 92.88 211 PRO A N 1
ATOM 1688 C CA . PRO A 1 211 ? 18.450 13.374 -10.316 1.00 92.88 211 PRO A CA 1
ATOM 1689 C C . PRO A 1 211 ? 17.830 14.734 -10.672 1.00 92.88 211 PRO A C 1
ATOM 1691 O O . PRO A 1 211 ? 16.608 14.860 -10.795 1.00 92.88 211 PRO A O 1
ATOM 1694 N N . GLU A 1 212 ? 18.663 15.763 -10.856 1.00 88.00 212 GLU A N 1
ATOM 1695 C CA . GLU A 1 212 ? 18.190 17.116 -11.205 1.00 88.00 212 GLU A CA 1
ATOM 1696 C C . GLU A 1 212 ? 17.427 17.142 -12.536 1.00 88.00 212 GLU A C 1
ATOM 1698 O O . GLU A 1 212 ? 16.457 17.879 -12.682 1.00 88.00 212 GLU A O 1
ATOM 1703 N N . ASN A 1 213 ? 17.825 16.298 -13.490 1.00 86.62 213 ASN A N 1
ATOM 1704 C CA . ASN A 1 213 ? 17.219 16.183 -14.814 1.00 86.62 213 ASN A CA 1
ATOM 1705 C C . ASN A 1 213 ? 16.028 15.207 -14.877 1.00 86.62 213 ASN A C 1
ATOM 1707 O O . ASN A 1 213 ? 15.584 14.873 -15.972 1.00 86.62 213 ASN A O 1
ATOM 1711 N N . PHE A 1 214 ? 15.519 14.721 -13.741 1.00 94.50 214 PHE A N 1
ATOM 1712 C CA . PHE A 1 214 ? 14.376 13.811 -13.731 1.00 94.50 214 PHE A CA 1
ATOM 1713 C C . PHE A 1 214 ? 13.084 14.535 -14.148 1.00 94.50 214 PHE A C 1
ATOM 1715 O O . PHE A 1 214 ? 12.584 15.407 -13.433 1.00 94.50 214 PHE A O 1
ATOM 1722 N N . SER A 1 215 ? 12.516 14.145 -15.289 1.00 92.00 215 SER A N 1
ATOM 1723 C CA . SER A 1 215 ? 11.412 14.844 -15.965 1.00 92.00 215 SER A CA 1
ATOM 1724 C C . SER A 1 215 ? 10.076 14.814 -15.211 1.00 92.00 215 SER A C 1
ATOM 1726 O O . SER A 1 215 ? 9.276 15.741 -15.329 1.00 92.00 215 SER A O 1
ATOM 1728 N N . HIS A 1 216 ? 9.836 13.795 -14.380 1.00 94.50 216 HIS A N 1
ATOM 1729 C CA . HIS A 1 216 ? 8.534 13.549 -13.742 1.00 94.50 216 HIS A CA 1
ATOM 1730 C C . HIS A 1 216 ? 8.475 13.946 -12.258 1.00 94.50 216 HIS A C 1
ATOM 1732 O O . HIS A 1 216 ? 7.582 13.511 -11.528 1.00 94.50 216 HIS A O 1
ATOM 1738 N N . ARG A 1 217 ? 9.399 14.790 -11.775 1.00 95.12 217 ARG A N 1
ATOM 1739 C CA . ARG A 1 217 ? 9.423 15.213 -10.360 1.00 95.12 217 ARG A CA 1
ATOM 1740 C C . ARG A 1 217 ? 8.099 15.854 -9.928 1.00 95.12 217 ARG A C 1
ATOM 1742 O O . ARG A 1 217 ? 7.506 15.418 -8.946 1.00 95.12 217 ARG A O 1
ATOM 1749 N N . ALA A 1 218 ? 7.603 16.816 -10.707 1.00 94.62 218 ALA A N 1
ATOM 1750 C CA . ALA A 1 218 ? 6.354 17.521 -10.410 1.00 94.62 218 ALA A CA 1
ATOM 1751 C C . ALA A 1 218 ? 5.135 16.579 -10.367 1.00 94.62 218 ALA A C 1
ATOM 1753 O O . ALA A 1 218 ? 4.215 16.786 -9.579 1.00 94.62 218 ALA A O 1
ATOM 1754 N N . PHE A 1 219 ? 5.135 15.516 -11.181 1.00 95.06 219 PHE A N 1
ATOM 1755 C CA . PHE A 1 219 ? 4.088 14.496 -11.144 1.00 95.06 219 PHE A CA 1
ATOM 1756 C C . PHE A 1 219 ? 4.088 13.733 -9.811 1.00 95.06 219 PHE A C 1
ATOM 1758 O O . PHE A 1 219 ? 3.025 13.525 -9.229 1.00 95.06 219 PHE A O 1
ATOM 1765 N N . LEU A 1 220 ? 5.263 13.356 -9.296 1.00 94.50 220 LEU A N 1
ATOM 1766 C CA . LEU A 1 220 ? 5.380 12.653 -8.013 1.00 94.50 220 LEU A CA 1
ATOM 1767 C C . LEU A 1 220 ? 5.047 13.555 -6.822 1.00 94.50 220 LEU A C 1
ATOM 1769 O O . LEU A 1 220 ? 4.379 13.116 -5.888 1.00 94.50 220 LEU A O 1
ATOM 1773 N N . GLU A 1 221 ? 5.448 14.824 -6.874 1.00 95.00 221 GLU A N 1
ATOM 1774 C CA . GLU A 1 221 ? 5.057 15.825 -5.876 1.00 95.00 221 GLU A CA 1
ATOM 1775 C C . GLU A 1 221 ? 3.535 16.005 -5.842 1.00 95.00 221 GLU A C 1
ATOM 1777 O O . GLU A 1 221 ? 2.926 15.976 -4.770 1.00 95.00 221 GLU A O 1
ATOM 1782 N N . PHE A 1 222 ? 2.903 16.107 -7.016 1.00 95.81 222 PHE A N 1
ATOM 1783 C CA . PHE A 1 222 ? 1.450 16.168 -7.128 1.00 95.81 222 PHE A CA 1
ATOM 1784 C C . PHE A 1 222 ? 0.778 14.893 -6.607 1.00 95.81 222 PHE A C 1
ATOM 1786 O O . PHE A 1 222 ? -0.185 14.977 -5.849 1.00 95.81 222 PHE A O 1
ATOM 1793 N N . LEU A 1 223 ? 1.296 13.710 -6.948 1.00 95.25 223 LEU A N 1
ATOM 1794 C CA . LEU A 1 223 ? 0.789 12.440 -6.428 1.00 95.25 223 LEU A CA 1
ATOM 1795 C C . LEU A 1 223 ? 0.794 12.429 -4.893 1.00 95.25 223 LEU A C 1
ATOM 1797 O O . LEU A 1 223 ? -0.211 12.077 -4.278 1.00 95.25 223 LEU A O 1
ATOM 1801 N N . PHE A 1 224 ? 1.884 12.856 -4.258 1.00 96.00 224 PHE A N 1
ATOM 1802 C CA . PHE A 1 224 ? 1.973 12.891 -2.796 1.00 96.00 224 PHE A CA 1
ATOM 1803 C C . PHE A 1 224 ? 1.034 13.917 -2.172 1.00 96.00 224 PHE A C 1
ATOM 1805 O O . PHE A 1 224 ? 0.439 13.632 -1.136 1.00 96.00 224 PHE A O 1
ATOM 1812 N N . LEU A 1 225 ? 0.808 15.050 -2.837 1.00 96.69 225 LEU A N 1
ATOM 1813 C CA . LEU A 1 225 ? -0.250 15.975 -2.444 1.00 96.69 225 LEU A CA 1
ATOM 1814 C C . LEU A 1 225 ? -1.631 15.295 -2.494 1.00 96.69 225 LEU A C 1
ATOM 1816 O O . LEU A 1 225 ? -2.413 15.426 -1.559 1.00 96.69 225 LEU A O 1
ATOM 1820 N N . THR A 1 226 ? -1.945 14.507 -3.529 1.00 95.75 226 THR A N 1
ATOM 1821 C CA . THR A 1 226 ? -3.240 13.797 -3.572 1.00 95.75 226 THR A CA 1
ATOM 1822 C C . THR A 1 226 ? -3.406 12.774 -2.443 1.00 95.75 226 THR A C 1
ATOM 1824 O O . THR A 1 226 ? -4.507 12.638 -1.912 1.00 95.75 226 THR A O 1
ATOM 1827 N N . VAL A 1 227 ? -2.322 12.107 -2.028 1.00 96.06 227 VAL A N 1
ATOM 1828 C CA . VAL A 1 227 ? -2.323 11.175 -0.886 1.00 96.06 227 VAL A CA 1
ATOM 1829 C C . VAL A 1 227 ? -2.581 11.910 0.431 1.00 96.06 227 VAL A C 1
ATOM 1831 O O . VAL A 1 227 ? -3.396 11.464 1.235 1.00 96.06 227 VAL A O 1
ATOM 1834 N N . GLU A 1 228 ? -1.953 13.067 0.635 1.00 96.69 228 GLU A N 1
ATOM 1835 C CA . GLU A 1 228 ? -2.213 13.926 1.798 1.00 96.69 228 GLU A CA 1
ATOM 1836 C C . GLU A 1 228 ? -3.688 14.326 1.879 1.00 96.69 228 GLU A C 1
ATOM 1838 O O . GLU A 1 228 ? -4.357 14.118 2.894 1.00 96.69 228 GLU A O 1
ATOM 1843 N N . HIS A 1 229 ? -4.217 14.831 0.763 1.00 97.00 229 HIS A N 1
ATOM 1844 C CA . HIS A 1 229 ? -5.609 15.248 0.650 1.00 97.00 229 HIS A CA 1
ATOM 1845 C C . HIS A 1 229 ? -6.591 14.098 0.897 1.00 97.00 229 HIS A C 1
ATOM 1847 O O . HIS A 1 229 ? -7.663 14.332 1.454 1.00 97.00 229 HIS A O 1
ATOM 1853 N N . TYR A 1 230 ? -6.244 12.873 0.500 1.00 97.06 230 TYR A N 1
ATOM 1854 C CA . TYR A 1 230 ? -7.050 11.682 0.755 1.00 97.06 230 TYR A CA 1
ATOM 1855 C C . TYR A 1 230 ? -7.209 11.411 2.258 1.00 97.06 230 TYR A C 1
ATOM 1857 O O . TYR A 1 230 ? -8.335 11.336 2.757 1.00 97.06 230 TYR A O 1
ATOM 1865 N N . SER A 1 231 ? -6.101 11.347 3.001 1.00 95.81 231 SER A N 1
ATOM 1866 C CA . SER A 1 231 ? -6.140 11.122 4.452 1.00 95.81 231 SER A CA 1
ATOM 1867 C C . SER A 1 231 ? -6.835 12.278 5.181 1.00 95.81 231 SER A C 1
ATOM 1869 O O . SER A 1 231 ? -7.674 12.056 6.057 1.00 95.81 231 SER A O 1
ATOM 1871 N N . GLU A 1 232 ? -6.571 13.527 4.777 1.00 97.50 232 GLU A N 1
ATOM 1872 C CA . GLU A 1 232 ? -7.272 14.687 5.331 1.00 97.50 232 GLU A CA 1
ATOM 1873 C C . GLU A 1 232 ? -8.780 14.656 5.075 1.00 97.50 232 GLU A C 1
ATOM 1875 O O . GLU A 1 232 ? -9.565 15.053 5.943 1.00 97.50 232 GLU A O 1
ATOM 1880 N N . PHE A 1 233 ? -9.197 14.243 3.877 1.00 98.19 233 PHE A N 1
ATOM 1881 C CA . PHE A 1 233 ? -10.602 14.166 3.505 1.00 98.19 233 PHE A CA 1
ATOM 1882 C C . PHE A 1 233 ? -11.355 13.231 4.449 1.00 98.19 233 PHE A C 1
ATOM 1884 O O . PHE A 1 233 ? -12.376 13.635 5.018 1.00 98.19 233 PHE A O 1
ATOM 1891 N N . TRP A 1 234 ? -10.832 12.023 4.669 1.00 98.31 234 TRP A N 1
ATOM 1892 C CA . TRP A 1 234 ? -11.462 11.049 5.556 1.00 98.31 234 TRP A CA 1
ATOM 1893 C C . TRP A 1 234 ? -11.472 11.505 7.008 1.00 98.31 234 TRP A C 1
ATOM 1895 O O . TRP A 1 234 ? -12.504 11.406 7.673 1.00 98.31 234 TRP A O 1
ATOM 1905 N N . TYR A 1 235 ? -10.389 12.114 7.488 1.00 97.94 235 TYR A N 1
ATOM 1906 C CA . TYR A 1 235 ? -10.364 12.662 8.841 1.00 97.94 235 TYR A CA 1
ATOM 1907 C C . TYR A 1 235 ? -11.387 13.794 9.037 1.00 97.94 235 TYR A C 1
ATOM 1909 O O . TYR A 1 235 ? -12.169 13.788 9.992 1.00 97.94 235 TYR A O 1
ATOM 1917 N N . LYS A 1 236 ? -11.479 14.730 8.084 1.00 98.00 236 LYS A N 1
ATOM 1918 C CA . LYS A 1 236 ? -12.504 15.789 8.089 1.00 98.00 236 LYS A CA 1
ATOM 1919 C C . LYS A 1 236 ? -13.918 15.211 7.980 1.00 98.00 236 LYS A C 1
ATOM 1921 O O . LYS A 1 236 ? -14.855 15.785 8.539 1.00 98.00 236 LYS A O 1
ATOM 1926 N N . ARG A 1 237 ? -14.105 14.095 7.266 1.00 98.06 237 ARG A N 1
ATOM 1927 C CA . ARG A 1 237 ? -15.389 13.386 7.204 1.00 98.06 237 ARG A CA 1
ATOM 1928 C C . ARG A 1 237 ? -15.748 12.794 8.565 1.00 98.06 237 ARG A C 1
ATOM 1930 O O . ARG A 1 237 ? -16.852 13.056 9.033 1.00 98.06 237 ARG A O 1
ATOM 1937 N N . LEU A 1 238 ? -14.821 12.104 9.228 1.00 97.69 238 LEU A N 1
ATOM 1938 C CA . LEU A 1 238 ? -15.019 11.545 10.569 1.00 97.69 238 LEU A CA 1
ATOM 1939 C C . LEU A 1 238 ? -15.457 12.621 11.575 1.00 97.69 238 LEU A C 1
ATOM 1941 O O . LEU A 1 238 ? -16.427 12.434 12.313 1.00 97.69 238 LEU A O 1
ATOM 1945 N N . GLN A 1 239 ? -14.795 13.783 11.557 1.00 96.56 239 GLN A N 1
ATOM 1946 C CA . GLN A 1 239 ? -15.154 14.919 12.413 1.00 96.56 239 GLN A CA 1
ATOM 1947 C C . GLN A 1 239 ? -16.597 15.401 12.198 1.00 96.56 239 GLN A C 1
ATOM 1949 O O . GLN A 1 239 ? -17.254 15.803 13.158 1.00 96.56 239 GLN A O 1
ATOM 1954 N N . LYS A 1 240 ? -17.102 15.341 10.959 1.00 97.25 240 LYS A N 1
ATOM 1955 C CA . LYS A 1 240 ? -18.476 15.734 10.610 1.00 97.25 240 LYS A CA 1
ATOM 1956 C C . LYS A 1 240 ? -19.517 14.677 10.975 1.00 97.25 240 LYS A C 1
ATOM 1958 O O . LYS A 1 240 ? -20.607 15.052 11.391 1.00 97.25 240 LYS A O 1
ATOM 1963 N N . GLU A 1 241 ? -19.196 13.392 10.826 1.00 94.69 241 GLU A N 1
ATOM 1964 C CA . GLU A 1 241 ? -20.086 12.279 11.205 1.00 94.69 241 GLU A CA 1
ATOM 1965 C C . GLU A 1 241 ? -20.347 12.248 12.720 1.00 94.69 241 GLU A C 1
ATOM 1967 O O . GLU A 1 241 ? -21.417 11.837 13.160 1.00 94.69 241 GLU A O 1
ATOM 1972 N N . ASN A 1 242 ? -19.387 12.725 13.525 1.00 91.44 242 ASN A N 1
ATOM 1973 C CA . ASN A 1 242 ? -19.516 12.879 14.978 1.00 91.44 242 ASN A CA 1
ATOM 1974 C C . ASN A 1 242 ? -19.888 11.571 15.718 1.00 91.44 242 ASN A C 1
ATOM 1976 O O . ASN A 1 242 ? -20.539 11.589 16.761 1.00 91.44 242 ASN A O 1
ATOM 1980 N N . ILE A 1 243 ? -19.414 10.429 15.212 1.00 96.62 243 ILE A N 1
ATOM 1981 C CA . ILE A 1 243 ? -19.670 9.071 15.736 1.00 96.62 243 ILE A CA 1
ATOM 1982 C C . ILE A 1 243 ? -18.774 8.679 16.927 1.00 96.62 243 ILE A C 1
ATOM 1984 O O . ILE A 1 243 ? -18.608 7.502 17.236 1.00 96.62 243 ILE A O 1
ATOM 1988 N N . TRP A 1 244 ? -18.172 9.648 17.621 1.00 97.62 244 TRP A N 1
ATOM 1989 C CA . TRP A 1 244 ? -17.160 9.400 18.658 1.00 97.62 244 TRP A CA 1
ATOM 1990 C C . TRP A 1 244 ? -17.646 8.495 19.793 1.00 97.62 244 TRP A C 1
ATOM 1992 O O . TRP A 1 244 ? -16.886 7.665 20.279 1.00 97.62 244 TRP A O 1
ATOM 2002 N N . SER A 1 245 ? -18.910 8.630 20.206 1.00 96.44 245 SER A N 1
ATOM 2003 C CA . SER A 1 245 ? -19.500 7.769 21.237 1.00 96.44 245 SER A CA 1
ATOM 2004 C C . SER A 1 245 ? -19.575 6.310 20.796 1.00 96.44 245 SER A C 1
ATOM 2006 O O . SER A 1 245 ? -19.271 5.424 21.593 1.00 96.44 245 SER A O 1
ATOM 2008 N N . ASP A 1 246 ? -19.938 6.065 19.533 1.00 97.00 246 ASP A N 1
ATOM 2009 C CA . ASP A 1 246 ? -20.033 4.716 18.974 1.00 97.00 246 ASP A CA 1
ATOM 2010 C C . ASP A 1 246 ? -18.646 4.075 18.944 1.00 97.00 246 ASP A C 1
ATOM 2012 O O . ASP A 1 246 ? -18.470 2.969 19.460 1.00 97.00 246 ASP A O 1
ATOM 2016 N N . LEU A 1 247 ? -17.652 4.814 18.440 1.00 97.50 247 LEU A N 1
ATOM 2017 C CA . LEU A 1 247 ? -16.260 4.374 18.381 1.00 97.50 247 LEU A CA 1
ATOM 2018 C C . LEU A 1 247 ? -15.710 4.024 19.770 1.00 97.50 247 LEU A C 1
ATOM 2020 O O . LEU A 1 247 ? -15.169 2.937 19.950 1.00 97.50 247 LEU A O 1
ATOM 2024 N N . THR A 1 248 ? -15.914 4.891 20.767 1.00 97.12 248 THR A N 1
ATOM 2025 C CA . THR A 1 248 ? -15.485 4.636 22.152 1.00 97.12 248 THR A CA 1
ATOM 2026 C C . THR A 1 248 ? -16.190 3.427 22.757 1.00 97.12 248 THR A C 1
ATOM 2028 O O . THR A 1 248 ? -15.553 2.601 23.407 1.00 97.12 248 THR A O 1
ATOM 2031 N N . SER A 1 249 ? -17.502 3.292 22.548 1.00 96.38 249 SER A N 1
ATOM 2032 C CA . SER A 1 249 ? -18.288 2.202 23.143 1.00 96.38 249 SER A CA 1
ATOM 2033 C C . SER A 1 249 ? -17.904 0.813 22.621 1.00 96.38 249 SER A C 1
ATOM 2035 O O . SER A 1 249 ? -18.098 -0.179 23.328 1.00 96.38 249 SER A O 1
ATOM 2037 N N . LYS A 1 250 ? -17.354 0.754 21.402 1.00 96.06 250 LYS A N 1
ATOM 2038 C CA . LYS A 1 250 ? -16.948 -0.471 20.706 1.00 96.06 250 LYS A CA 1
ATOM 2039 C C . LYS A 1 250 ? -15.444 -0.736 20.748 1.00 96.06 250 LYS A C 1
ATOM 2041 O O . LYS A 1 250 ? -14.994 -1.674 20.094 1.00 96.06 250 LYS A O 1
ATOM 2046 N N . LEU A 1 251 ? -14.667 0.052 21.496 1.00 95.31 251 LEU A N 1
ATOM 2047 C CA . LEU A 1 251 ? -13.267 -0.289 21.730 1.00 95.31 251 LEU A CA 1
ATOM 2048 C C . LEU A 1 251 ? -13.167 -1.692 22.360 1.00 95.31 251 LEU A C 1
ATOM 2050 O O . LEU A 1 251 ? -13.977 -2.030 23.235 1.00 95.31 251 LEU A O 1
ATOM 2054 N N . PRO A 1 252 ? -12.190 -2.512 21.934 1.00 91.38 252 PRO A N 1
ATOM 2055 C CA . PRO A 1 252 ? -11.940 -3.799 22.563 1.00 91.38 252 PRO A CA 1
ATOM 2056 C C . PRO A 1 252 ? -11.568 -3.601 24.039 1.00 91.38 252 PRO A C 1
ATOM 2058 O O . PRO A 1 252 ? -10.920 -2.616 24.399 1.00 91.38 252 PRO A O 1
ATOM 2061 N N . LYS A 1 253 ? -12.018 -4.533 24.882 1.00 82.12 253 LYS A N 1
ATOM 2062 C CA . LYS A 1 253 ? -11.830 -4.525 26.338 1.00 82.12 253 LYS A CA 1
ATOM 2063 C C . LYS A 1 253 ? -10.886 -5.632 26.769 1.00 82.12 253 LYS A C 1
ATOM 2065 O O . LYS A 1 253 ? -10.960 -6.716 26.148 1.00 82.12 253 LYS A O 1
#

Solvent-accessible surface area (backbone atoms only — not comparable to full-atom values): 12779 Å² total; per-residue (Å²): 122,63,70,68,51,41,51,52,47,26,54,43,35,37,63,72,71,67,52,80,91,50,71,64,60,52,49,30,41,46,50,13,48,49,52,49,53,63,58,49,52,63,56,49,32,45,76,70,62,78,40,66,72,84,51,50,61,58,48,65,64,44,46,66,57,54,49,45,52,15,49,63,25,28,40,72,58,33,69,67,25,34,49,45,45,56,50,18,52,52,44,19,52,50,6,50,52,44,40,61,53,40,56,77,49,69,88,73,67,46,73,67,58,52,59,49,24,46,31,32,38,24,24,49,38,7,35,49,34,10,42,33,31,51,53,38,80,71,53,10,57,32,30,20,45,22,36,9,25,40,36,43,19,44,50,48,22,50,44,46,45,50,18,59,76,68,51,27,61,37,76,64,40,60,40,40,52,38,14,65,77,67,73,32,59,70,59,2,47,53,53,28,51,54,50,24,49,53,29,39,50,55,14,50,58,26,58,72,71,52,61,91,84,51,84,51,54,67,57,54,55,49,50,52,49,53,48,52,52,48,32,50,50,35,52,57,46,48,67,70,69,61,53,61,67,49,28,58,74,56,53,85,131